Protein AF-A0A959FA00-F1 (afdb_monomer_lite)

Radius of gyration: 28.94 Å; chains: 1; bounding box: 94×50×60 Å

Structure (mmCIF, N/CA/C/O backbone):
data_AF-A0A959FA00-F1
#
_entry.id   AF-A0A959FA00-F1
#
loop_
_atom_site.group_PDB
_atom_site.id
_atom_site.type_symbol
_atom_site.label_atom_id
_atom_site.label_alt_id
_atom_site.label_comp_id
_atom_site.label_asym_id
_atom_site.label_entity_id
_atom_site.label_seq_id
_atom_site.pdbx_PDB_ins_code
_atom_site.Cartn_x
_atom_site.Cartn_y
_atom_site.Cartn_z
_atom_site.occupancy
_atom_site.B_iso_or_equiv
_atom_site.auth_seq_id
_atom_site.auth_comp_id
_atom_site.auth_asym_id
_atom_site.auth_atom_id
_atom_site.pdbx_PDB_model_num
ATOM 1 N N . MET A 1 1 ? -72.246 4.894 2.422 1.00 38.66 1 MET A N 1
ATOM 2 C CA . MET A 1 1 ? -72.379 5.600 1.123 1.00 38.66 1 MET A CA 1
ATOM 3 C C . MET A 1 1 ? -70.948 5.833 0.646 1.00 38.66 1 MET A C 1
ATOM 5 O O . MET A 1 1 ? -70.218 6.386 1.444 1.00 38.66 1 MET A O 1
ATOM 9 N N . SER A 1 2 ? -70.369 5.371 -0.464 1.00 42.50 2 SER A N 1
ATOM 10 C CA . SER A 1 2 ? -70.731 4.862 -1.804 1.00 42.50 2 SER A CA 1
ATOM 11 C C . SER A 1 2 ? -69.546 3.945 -2.227 1.00 42.50 2 SER A C 1
ATOM 13 O O . SER A 1 2 ? -68.423 4.285 -1.885 1.00 42.50 2 SER A O 1
ATOM 15 N N . LYS A 1 3 ? -69.634 2.688 -2.691 1.00 42.19 3 LYS A N 1
ATOM 16 C CA . LYS A 1 3 ? -70.116 2.075 -3.953 1.00 42.19 3 LYS A CA 1
ATOM 17 C C . LYS A 1 3 ? -69.422 2.533 -5.270 1.00 42.19 3 LYS A C 1
ATOM 19 O O . LYS A 1 3 ? -69.698 3.631 -5.734 1.00 42.19 3 LYS A O 1
ATOM 24 N N . TYR A 1 4 ? -68.654 1.578 -5.846 1.00 45.91 4 TYR A N 1
ATOM 25 C CA . TYR A 1 4 ? -68.129 1.356 -7.228 1.00 45.91 4 TYR A CA 1
ATOM 26 C C . TYR A 1 4 ? -67.008 2.290 -7.751 1.00 45.91 4 TYR A C 1
ATOM 28 O O . TYR A 1 4 ? -67.066 3.486 -7.522 1.00 45.91 4 TYR A O 1
ATOM 36 N N . ILE A 1 5 ? -65.918 1.816 -8.389 1.00 49.81 5 ILE A N 1
ATOM 37 C CA . ILE A 1 5 ? -65.773 1.259 -9.767 1.00 49.81 5 ILE A CA 1
ATOM 38 C C . ILE A 1 5 ? -64.352 0.625 -9.874 1.00 49.81 5 ILE A C 1
ATOM 40 O O . ILE A 1 5 ? -63.385 1.258 -9.471 1.00 49.81 5 ILE A O 1
ATOM 44 N N . PHE A 1 6 ? -64.195 -0.687 -10.106 1.00 42.56 6 PHE A N 1
ATOM 45 C CA . PHE A 1 6 ? -63.995 -1.413 -11.386 1.00 42.56 6 PHE A CA 1
ATOM 46 C C . PHE A 1 6 ? -62.623 -1.245 -12.094 1.00 42.56 6 PHE A C 1
ATOM 48 O O . PHE A 1 6 ? -62.333 -0.214 -12.683 1.00 42.56 6 PHE A O 1
ATOM 55 N N . LEU A 1 7 ? -61.849 -2.346 -12.065 1.00 46.75 7 LEU A N 1
ATOM 56 C CA . LEU A 1 7 ? -61.075 -2.967 -13.159 1.00 46.75 7 LEU A CA 1
ATOM 57 C C . LEU A 1 7 ? -60.287 -2.073 -14.136 1.00 46.75 7 LEU A C 1
ATOM 59 O O . LEU A 1 7 ? -60.845 -1.582 -15.110 1.00 46.75 7 LEU A O 1
ATOM 63 N N . ILE A 1 8 ? -58.953 -2.089 -14.005 1.00 48.41 8 ILE A N 1
ATOM 64 C CA . ILE A 1 8 ? -58.033 -2.142 -15.157 1.00 48.41 8 ILE A CA 1
ATOM 65 C C . ILE A 1 8 ? -56.935 -3.166 -14.829 1.00 48.41 8 ILE A C 1
ATOM 67 O O . ILE A 1 8 ? -55.834 -2.835 -14.400 1.00 48.41 8 ILE A O 1
ATOM 71 N N . LEU A 1 9 ? -57.284 -4.444 -14.980 1.00 44.00 9 LEU A N 1
ATOM 72 C CA . LEU A 1 9 ? -56.330 -5.536 -15.140 1.00 44.00 9 LEU A CA 1
ATOM 73 C C . LEU A 1 9 ? -56.357 -5.903 -16.626 1.00 44.00 9 LEU A C 1
ATOM 75 O O . LEU A 1 9 ? -57.420 -6.227 -17.150 1.00 44.00 9 LEU A O 1
ATOM 79 N N . GLY A 1 10 ? -55.201 -5.862 -17.284 1.00 46.34 10 GLY A N 1
ATOM 80 C CA . GLY A 1 10 ? -55.025 -6.388 -18.636 1.00 46.34 10 GLY A CA 1
ATOM 81 C C . GLY A 1 10 ? -54.740 -5.311 -19.672 1.00 46.34 10 GLY A C 1
ATOM 82 O O . GLY A 1 10 ? -55.675 -4.723 -20.199 1.00 46.34 10 GLY A O 1
ATOM 83 N N . SER A 1 11 ? -53.449 -5.078 -19.951 1.00 45.84 11 SER A N 1
ATOM 84 C CA . SER A 1 11 ? -52.884 -4.717 -21.275 1.00 45.84 11 SER A CA 1
ATOM 85 C C . SER A 1 11 ? -51.390 -4.330 -21.194 1.00 45.84 11 SER A C 1
ATOM 87 O O . SER A 1 11 ? -50.981 -3.334 -21.774 1.00 45.84 11 SER A O 1
ATOM 89 N N . VAL A 1 12 ? -50.540 -5.088 -20.483 1.00 44.75 12 VAL A N 1
ATOM 90 C CA . VAL A 1 12 ? -49.061 -4.955 -20.616 1.00 44.75 12 VAL A CA 1
ATOM 91 C C . VAL A 1 12 ? -48.380 -6.331 -20.627 1.00 44.75 12 VAL A C 1
ATOM 93 O O . VAL A 1 12 ? -47.329 -6.565 -20.046 1.00 44.75 12 VAL A O 1
ATOM 96 N N . LEU A 1 13 ? -49.019 -7.287 -21.289 1.00 46.72 13 LEU A N 1
ATOM 97 C CA . LEU A 1 13 ? -48.464 -8.598 -21.608 1.00 46.72 13 LEU A CA 1
ATOM 98 C C . LEU A 1 13 ? -48.985 -8.904 -23.005 1.00 46.72 13 LEU A C 1
ATOM 100 O O . LEU A 1 13 ? -50.103 -9.390 -23.085 1.00 46.72 13 LEU A O 1
ATOM 104 N N . LEU A 1 14 ? -48.263 -8.487 -24.061 1.00 47.53 14 LEU A N 1
ATOM 105 C CA . LEU A 1 14 ? -48.362 -8.995 -25.455 1.00 47.53 14 LEU A CA 1
ATOM 106 C C . LEU A 1 14 ? -47.563 -8.175 -26.508 1.00 47.53 14 LEU A C 1
ATOM 108 O O . LEU A 1 14 ? -47.960 -8.127 -27.665 1.00 47.53 14 LEU A O 1
ATOM 112 N N . LEU A 1 15 ? -46.421 -7.551 -26.177 1.00 47.31 15 LEU A N 1
ATOM 113 C CA . LEU A 1 15 ? -45.619 -6.818 -27.186 1.00 47.31 15 LEU A CA 1
ATOM 114 C C . LEU A 1 15 ? -44.132 -7.202 -27.290 1.00 47.31 15 LEU A C 1
ATOM 116 O O . LEU A 1 15 ? -43.356 -6.445 -27.852 1.00 47.31 15 LEU A O 1
ATOM 120 N N . ASN A 1 16 ? -43.725 -8.393 -26.835 1.00 44.81 16 ASN A N 1
ATOM 121 C CA . ASN A 1 16 ? -42.336 -8.863 -27.016 1.00 44.81 16 ASN A CA 1
ATOM 122 C C . ASN A 1 16 ? -42.182 -10.216 -27.732 1.00 44.81 16 ASN A C 1
ATOM 124 O O . ASN A 1 16 ? -41.099 -10.790 -27.721 1.00 44.81 16 ASN A O 1
ATOM 128 N N . PHE A 1 17 ? -43.216 -10.710 -28.416 1.00 49.44 17 PHE A N 1
ATOM 129 C CA . PHE A 1 17 ? -43.086 -11.883 -29.288 1.00 49.44 17 PHE A CA 1
ATOM 130 C C . PHE A 1 17 ? -43.122 -11.473 -30.760 1.00 49.44 17 PHE A C 1
ATOM 132 O O . PHE A 1 17 ? -44.063 -11.782 -31.484 1.00 49.44 17 PHE A O 1
ATOM 139 N N . MET A 1 18 ? -42.077 -10.774 -31.209 1.00 49.00 18 MET A N 1
ATOM 140 C CA . MET A 1 18 ? -41.710 -10.828 -32.622 1.00 49.00 18 MET A CA 1
ATOM 141 C C . MET A 1 18 ? -40.772 -12.022 -32.839 1.00 49.00 18 MET A C 1
ATOM 143 O O . MET A 1 18 ? -39.772 -12.139 -32.125 1.00 49.00 18 MET A O 1
ATOM 147 N N . PRO A 1 19 ? -41.052 -12.910 -33.808 1.00 48.69 19 PRO A N 1
ATOM 148 C CA . PRO A 1 19 ? -40.094 -13.923 -34.216 1.00 48.69 19 PRO A CA 1
ATOM 149 C C . PRO A 1 19 ? -38.896 -13.222 -34.867 1.00 48.69 19 PRO A C 1
ATOM 151 O O . PRO A 1 19 ? -39.035 -12.518 -35.868 1.00 48.69 19 PRO A O 1
ATOM 154 N N . ARG A 1 20 ? -37.709 -13.393 -34.274 1.00 47.06 20 ARG A N 1
ATOM 155 C CA . ARG A 1 20 ? -36.444 -13.000 -34.903 1.00 47.06 20 ARG A CA 1
ATOM 156 C C . ARG A 1 20 ? -36.311 -13.731 -36.247 1.00 47.06 20 ARG A C 1
ATOM 158 O O . ARG A 1 20 ? -36.562 -14.936 -36.287 1.00 47.06 20 ARG A O 1
ATOM 165 N N . PRO A 1 21 ? -35.884 -13.057 -37.327 1.00 47.22 21 PRO A N 1
ATOM 166 C CA . PRO A 1 21 ? -35.477 -13.751 -38.538 1.00 47.22 21 PRO A CA 1
ATOM 167 C C . PRO A 1 21 ? -34.291 -14.664 -38.211 1.00 47.22 21 PRO A C 1
ATOM 169 O O . PRO A 1 21 ? -33.315 -14.229 -37.599 1.00 47.22 21 PRO A O 1
ATOM 172 N N . ASN A 1 22 ? -34.414 -15.935 -38.596 1.00 49.38 22 ASN A N 1
ATOM 173 C CA . ASN A 1 22 ? -33.369 -16.944 -38.486 1.00 49.38 22 ASN A CA 1
ATOM 174 C C . ASN A 1 22 ? -32.140 -16.479 -39.274 1.00 49.38 22 ASN A C 1
ATOM 176 O O . ASN A 1 22 ? -32.098 -16.590 -40.500 1.00 49.38 22 ASN A O 1
ATOM 180 N N . THR A 1 23 ? -31.140 -15.951 -38.574 1.00 49.69 23 THR A N 1
ATOM 181 C CA . THR A 1 23 ? -29.785 -15.859 -39.103 1.00 49.69 23 THR A CA 1
ATOM 182 C C . THR A 1 23 ? -29.305 -17.272 -39.399 1.00 49.69 23 THR A C 1
ATOM 184 O O . THR A 1 23 ? -29.475 -18.184 -38.589 1.00 49.69 23 THR A O 1
ATOM 187 N N . ALA A 1 24 ? -28.775 -17.437 -40.607 1.00 46.06 24 ALA A N 1
ATOM 188 C CA . ALA A 1 24 ? -28.315 -18.693 -41.161 1.00 46.06 24 ALA A CA 1
ATOM 189 C C . ALA A 1 24 ? -27.448 -19.481 -40.171 1.00 46.06 24 ALA A C 1
ATOM 191 O O . ALA A 1 24 ? -26.584 -18.928 -39.490 1.00 46.06 24 ALA A O 1
ATOM 192 N N . VAL A 1 25 ? -27.702 -20.787 -40.136 1.00 50.75 25 VAL A N 1
ATOM 193 C CA . VAL A 1 25 ? -26.857 -21.800 -39.511 1.00 50.75 25 VAL A CA 1
ATOM 194 C C . VAL A 1 25 ? -25.440 -21.612 -40.050 1.00 50.75 25 VAL A C 1
ATOM 196 O O . VAL A 1 25 ? -25.181 -21.905 -41.215 1.00 50.75 25 VAL A O 1
ATOM 199 N N . SER A 1 26 ? -24.531 -21.088 -39.227 1.00 52.38 26 SER A N 1
ATOM 200 C CA . SER A 1 26 ? -23.105 -21.197 -39.508 1.00 52.38 26 SER A CA 1
ATOM 201 C C . SER A 1 26 ? -22.752 -22.674 -39.408 1.00 52.38 26 SER A C 1
ATOM 203 O O . SER A 1 26 ? -22.981 -23.292 -38.364 1.00 52.38 26 SER A O 1
ATOM 205 N N . GLU A 1 27 ? -22.241 -23.233 -40.499 1.00 54.75 27 GLU A N 1
ATOM 206 C CA . GLU A 1 27 ? -21.670 -24.574 -40.541 1.00 54.75 27 GLU A CA 1
ATOM 207 C C . GLU A 1 27 ? -20.755 -24.792 -39.323 1.00 54.75 27 GLU A C 1
ATOM 209 O O . GLU A 1 27 ? -20.018 -23.873 -38.942 1.00 54.75 27 GLU A O 1
ATOM 214 N N . PRO A 1 28 ? -20.782 -25.970 -38.673 1.00 46.84 28 PRO A N 1
ATOM 215 C CA . PRO A 1 28 ? -19.774 -26.279 -37.677 1.00 46.84 28 PRO A CA 1
ATOM 216 C C . PRO A 1 28 ? -18.425 -26.231 -38.391 1.00 46.84 28 PRO A C 1
ATOM 218 O O . PRO A 1 28 ? -18.175 -27.037 -39.287 1.00 46.84 28 PRO A O 1
ATOM 221 N N . MET A 1 29 ? -17.571 -25.271 -38.018 1.00 43.00 29 MET A N 1
ATOM 222 C CA . MET A 1 29 ? -16.171 -25.290 -38.425 1.00 43.00 29 MET A CA 1
ATOM 223 C C . MET A 1 29 ? -15.641 -26.681 -38.101 1.00 43.00 29 MET A C 1
ATOM 225 O O . MET A 1 29 ? -15.567 -27.071 -36.933 1.00 43.00 29 MET A O 1
ATOM 229 N N . ALA A 1 30 ? -15.333 -27.446 -39.145 1.00 43.34 30 ALA A N 1
ATOM 230 C CA . ALA A 1 30 ? -14.633 -28.698 -38.996 1.00 43.34 30 ALA A CA 1
ATOM 231 C C . ALA A 1 30 ? -13.344 -28.379 -38.236 1.00 43.34 30 ALA A C 1
ATOM 233 O O . ALA A 1 30 ? -12.509 -27.610 -38.712 1.00 43.34 30 ALA A O 1
ATOM 234 N N . LEU A 1 31 ? -13.213 -28.927 -37.029 1.00 38.41 31 LEU A N 1
ATOM 235 C CA . LEU A 1 31 ? -11.947 -28.981 -36.316 1.00 38.41 31 LEU A CA 1
ATOM 236 C C . LEU A 1 31 ? -10.996 -29.797 -37.188 1.00 38.41 31 LEU A C 1
ATOM 238 O O . LEU A 1 31 ? -10.961 -31.025 -37.111 1.00 38.41 31 LEU A O 1
ATOM 242 N N . THR A 1 32 ? -10.257 -29.112 -38.059 1.00 37.66 32 THR A N 1
ATOM 243 C CA . THR A 1 32 ? -9.096 -29.677 -38.732 1.00 37.66 32 THR A CA 1
ATOM 244 C C . THR A 1 32 ? -8.157 -30.133 -37.634 1.00 37.66 32 THR A C 1
ATOM 246 O O . THR A 1 32 ? -7.541 -29.328 -36.938 1.00 37.66 32 THR A O 1
ATOM 249 N N . THR A 1 33 ? -8.110 -31.442 -37.429 1.00 42.44 33 THR A N 1
ATOM 250 C CA . THR A 1 33 ? -7.137 -32.086 -36.563 1.00 42.44 33 THR A CA 1
ATOM 251 C C . THR A 1 33 ? -5.796 -31.875 -37.251 1.00 42.44 33 THR A C 1
ATOM 253 O O . THR A 1 33 ? -5.477 -32.560 -38.221 1.00 42.44 33 THR A O 1
ATOM 256 N N . ILE A 1 34 ? -5.049 -30.851 -36.829 1.00 43.19 34 ILE A N 1
ATOM 257 C CA . ILE A 1 34 ? -3.664 -30.677 -37.260 1.00 43.19 34 ILE A CA 1
ATOM 258 C C . ILE A 1 34 ? -2.915 -31.842 -36.630 1.00 43.19 34 ILE A C 1
ATOM 260 O O . ILE A 1 34 ? -2.645 -31.868 -35.432 1.00 43.19 34 ILE A O 1
ATOM 264 N N . GLN A 1 35 ? -2.701 -32.868 -37.439 1.00 37.94 35 GLN A N 1
ATOM 265 C CA . GLN A 1 35 ? -1.910 -34.022 -37.083 1.00 37.94 35 GLN A CA 1
ATOM 266 C C . GLN A 1 35 ? -0.480 -33.521 -36.879 1.00 37.94 35 GLN A C 1
ATOM 268 O O . GLN A 1 35 ? 0.142 -33.024 -37.815 1.00 37.94 35 GLN A O 1
ATOM 273 N N . ASP A 1 36 ? -0.012 -33.582 -35.634 1.00 41.28 36 ASP A N 1
ATOM 274 C CA . ASP A 1 36 ? 1.311 -33.130 -35.217 1.00 41.28 36 ASP A CA 1
ATOM 275 C C . ASP A 1 36 ? 2.378 -34.042 -35.837 1.00 41.28 36 ASP A C 1
ATOM 277 O O . ASP A 1 36 ? 2.799 -35.056 -35.278 1.00 41.28 36 ASP A O 1
ATOM 281 N N . THR A 1 37 ? 2.740 -33.751 -37.084 1.00 43.62 37 THR A N 1
ATOM 282 C CA . THR A 1 37 ? 3.839 -34.411 -37.777 1.00 43.62 37 THR A CA 1
ATOM 283 C C . THR A 1 37 ? 5.099 -33.590 -37.566 1.00 43.62 37 THR A C 1
ATOM 285 O O . THR A 1 37 ? 5.444 -32.735 -38.382 1.00 43.62 37 THR A O 1
ATOM 288 N N . VAL A 1 38 ? 5.829 -33.882 -36.494 1.00 44.97 38 VAL A N 1
ATOM 289 C CA . VAL A 1 38 ? 7.260 -33.566 -36.442 1.00 44.97 38 VAL A CA 1
ATOM 290 C C . VAL A 1 38 ? 7.960 -34.621 -37.305 1.00 44.97 38 VAL A C 1
ATOM 292 O O . VAL A 1 38 ? 7.884 -35.814 -37.008 1.00 44.97 38 VAL A O 1
ATOM 295 N N . PRO A 1 39 ? 8.594 -34.214 -38.420 1.00 48.72 39 PRO A N 1
ATOM 296 C CA . PRO A 1 39 ? 9.993 -33.838 -38.290 1.00 48.72 39 PRO A CA 1
ATOM 297 C C . PRO A 1 39 ? 10.383 -32.712 -39.248 1.00 48.72 39 PRO A C 1
ATOM 299 O O . PRO A 1 39 ? 10.721 -32.939 -40.412 1.00 48.72 39 PRO A O 1
ATOM 302 N N . VAL A 1 40 ? 10.459 -31.486 -38.735 1.00 55.28 40 VAL A N 1
ATOM 303 C CA . VAL A 1 40 ? 11.327 -30.498 -39.374 1.00 55.28 40 VAL A CA 1
ATOM 304 C C . VAL A 1 40 ? 12.747 -30.944 -39.050 1.00 55.28 40 VAL A C 1
ATOM 306 O O . VAL A 1 40 ? 13.138 -30.959 -37.884 1.00 55.28 40 VAL A O 1
ATOM 309 N N . LYS A 1 41 ? 13.514 -31.376 -40.061 1.00 57.84 41 LYS A N 1
ATOM 310 C CA . LYS A 1 41 ? 14.963 -31.562 -39.912 1.00 57.84 41 LYS A CA 1
ATOM 311 C C . LYS A 1 41 ? 15.498 -30.300 -39.248 1.00 57.84 41 LYS A C 1
ATOM 313 O O . LYS A 1 41 ? 15.427 -29.226 -39.843 1.00 57.84 41 LYS A O 1
ATOM 318 N N . VAL A 1 42 ? 15.986 -30.441 -38.020 1.00 58.34 42 VAL A N 1
ATOM 319 C CA . VAL A 1 42 ? 16.592 -29.351 -37.268 1.00 58.34 42 VAL A CA 1
ATOM 320 C C . VAL A 1 42 ? 17.824 -28.917 -38.058 1.00 58.34 42 VAL A C 1
ATOM 322 O O . VAL A 1 42 ? 18.857 -29.579 -38.049 1.00 58.34 42 VAL A O 1
ATOM 325 N N . THR A 1 43 ? 17.669 -27.870 -38.862 1.00 72.50 43 THR A N 1
ATOM 326 C CA . THR A 1 43 ? 18.761 -27.289 -39.644 1.00 72.50 43 THR A CA 1
ATOM 327 C C . THR A 1 43 ? 19.512 -26.307 -38.757 1.00 72.50 43 THR A C 1
ATOM 329 O O . THR A 1 43 ? 18.900 -25.662 -37.912 1.00 72.50 43 THR A O 1
ATOM 332 N N . GLU A 1 44 ? 20.817 -26.122 -38.965 1.00 63.22 44 GLU A N 1
ATOM 333 C CA . GLU A 1 44 ? 21.580 -25.071 -38.264 1.00 63.22 44 GLU A CA 1
ATOM 334 C C . GLU A 1 44 ? 20.959 -23.683 -38.443 1.00 63.22 44 GLU A C 1
ATOM 336 O O . GLU A 1 44 ? 21.079 -22.843 -37.562 1.00 63.22 44 GLU A O 1
ATOM 341 N N . LYS A 1 45 ? 20.249 -23.451 -39.554 1.00 61.34 45 LYS A N 1
ATOM 342 C CA . LYS A 1 45 ? 19.485 -22.224 -39.787 1.00 61.34 45 LYS A CA 1
ATOM 343 C C . LYS A 1 45 ? 18.271 -22.105 -38.861 1.00 61.34 45 LYS A C 1
ATOM 345 O O . LYS A 1 45 ? 18.001 -21.008 -38.397 1.00 61.34 45 LYS A O 1
ATOM 350 N N . LEU A 1 46 ? 17.572 -23.206 -38.575 1.00 61.22 46 LEU A N 1
ATOM 351 C CA . LEU A 1 46 ? 16.472 -23.241 -37.607 1.00 61.22 46 LEU A CA 1
ATOM 352 C C . LEU A 1 46 ? 16.995 -23.136 -36.172 1.00 61.22 46 LEU A C 1
ATOM 354 O O . LEU A 1 46 ? 16.412 -22.410 -35.382 1.00 61.22 46 LEU A O 1
ATOM 358 N N . ILE A 1 47 ? 18.114 -23.799 -35.852 1.00 63.88 47 ILE A N 1
ATOM 359 C CA . ILE A 1 47 ? 18.797 -23.615 -34.565 1.00 63.88 47 ILE A CA 1
ATOM 360 C C . ILE A 1 47 ? 19.184 -22.147 -34.429 1.00 63.88 47 ILE A C 1
ATOM 362 O O . ILE A 1 47 ? 18.774 -21.528 -33.464 1.00 63.88 47 ILE A O 1
ATOM 366 N N . ARG A 1 48 ? 19.861 -21.546 -35.415 1.00 55.91 48 ARG A N 1
ATOM 367 C CA . ARG A 1 48 ? 20.169 -20.111 -35.400 1.00 55.91 48 ARG A CA 1
ATOM 368 C C . ARG A 1 48 ? 18.927 -19.239 -35.327 1.00 55.91 48 ARG A C 1
ATOM 370 O O . ARG A 1 48 ? 18.931 -18.348 -34.519 1.00 55.91 48 ARG A O 1
ATOM 377 N N . GLN A 1 49 ? 17.834 -19.499 -36.038 1.00 56.56 49 GLN A N 1
ATOM 378 C CA . GLN A 1 49 ? 16.608 -18.705 -35.856 1.00 56.56 49 GLN A CA 1
ATOM 379 C C . GLN A 1 49 ? 16.016 -18.836 -34.444 1.00 56.56 49 GLN A C 1
ATOM 381 O O . GLN A 1 49 ? 15.497 -17.862 -33.924 1.00 56.56 49 GLN A O 1
ATOM 386 N N . LEU A 1 50 ? 16.134 -20.005 -33.809 1.00 56.91 50 LEU A N 1
ATOM 387 C CA . LEU A 1 50 ? 15.695 -20.238 -32.428 1.00 56.91 50 LEU A CA 1
ATOM 388 C C . LEU A 1 50 ? 16.715 -19.773 -31.368 1.00 56.91 50 LEU A C 1
ATOM 390 O O . LEU A 1 50 ? 16.370 -19.721 -30.193 1.00 56.91 50 LEU A O 1
ATOM 394 N N . THR A 1 51 ? 17.964 -19.493 -31.761 1.00 58.72 51 THR A N 1
ATOM 395 C CA . THR A 1 51 ? 19.068 -19.104 -30.858 1.00 58.72 51 THR A CA 1
ATOM 396 C C . THR A 1 51 ? 19.531 -17.655 -31.075 1.00 58.72 51 THR A C 1
ATOM 398 O O . THR A 1 51 ? 20.114 -17.085 -30.167 1.00 58.72 51 THR A O 1
ATOM 401 N N . ASP A 1 52 ? 19.287 -17.063 -32.249 1.00 49.91 52 ASP A N 1
ATOM 402 C CA . ASP A 1 52 ? 19.557 -15.662 -32.619 1.00 49.91 52 ASP A CA 1
ATOM 403 C C . ASP A 1 52 ? 18.372 -14.760 -32.238 1.00 49.91 52 ASP A C 1
ATOM 405 O O . ASP A 1 52 ? 18.598 -13.586 -31.962 1.00 49.91 52 ASP A O 1
ATOM 409 N N . ASP A 1 53 ? 17.159 -15.312 -32.071 1.00 47.97 53 ASP A N 1
ATOM 410 C CA . ASP A 1 53 ? 16.201 -14.803 -31.077 1.00 47.97 53 ASP A CA 1
ATOM 411 C C . ASP A 1 53 ? 16.716 -15.216 -29.687 1.00 47.97 53 ASP A C 1
ATOM 413 O O . ASP A 1 53 ? 16.081 -15.941 -28.916 1.00 47.97 53 ASP A O 1
ATOM 417 N N . LEU A 1 54 ? 17.923 -14.758 -29.349 1.00 52.22 54 LEU A N 1
ATOM 418 C CA . LEU A 1 54 ? 18.221 -14.432 -27.970 1.00 52.22 54 LEU A CA 1
ATOM 419 C C . LEU A 1 54 ? 17.126 -13.441 -27.604 1.00 52.22 54 LEU A C 1
ATOM 421 O O . LEU A 1 54 ? 17.250 -12.262 -27.920 1.00 52.22 54 LEU A O 1
ATOM 425 N N . ASN A 1 55 ? 16.040 -13.944 -27.004 1.00 52.94 55 ASN A N 1
ATOM 426 C CA . ASN A 1 55 ? 15.188 -13.171 -26.120 1.00 52.94 55 ASN A CA 1
ATOM 427 C C . ASN A 1 55 ? 16.169 -12.335 -25.316 1.00 52.94 55 ASN A C 1
ATOM 429 O O . ASN A 1 55 ? 16.875 -12.889 -24.462 1.00 52.94 55 ASN A O 1
ATOM 433 N N . GLU A 1 56 ? 16.323 -11.063 -25.692 1.00 50.44 56 GLU A N 1
ATOM 434 C CA . GLU A 1 56 ? 17.096 -10.122 -24.913 1.00 50.44 56 GLU A CA 1
ATOM 435 C C . GLU A 1 56 ? 16.490 -10.275 -23.542 1.00 50.44 56 GLU A C 1
ATOM 437 O O . GLU A 1 56 ? 15.296 -10.024 -23.378 1.00 50.44 56 GLU A O 1
ATOM 442 N N . LYS A 1 57 ? 17.259 -10.875 -22.622 1.00 41.00 57 LYS A N 1
ATOM 443 C CA . LYS A 1 57 ? 16.765 -11.151 -21.286 1.00 41.00 57 LYS A CA 1
ATOM 444 C C . LYS A 1 57 ? 16.262 -9.816 -20.806 1.00 41.00 57 LYS A C 1
ATOM 446 O O . LYS A 1 57 ? 17.053 -8.888 -20.615 1.00 41.00 57 LYS A O 1
ATOM 451 N N . THR A 1 58 ? 14.950 -9.707 -20.694 1.00 49.25 58 THR A N 1
ATOM 452 C CA . THR A 1 58 ? 14.372 -8.500 -20.164 1.00 49.25 58 THR A CA 1
ATOM 453 C C . THR A 1 58 ? 14.870 -8.447 -18.733 1.00 49.25 58 THR A C 1
ATOM 455 O O . THR A 1 58 ? 15.179 -9.470 -18.110 1.00 49.25 58 THR A O 1
ATOM 458 N N . TRP A 1 59 ? 14.990 -7.261 -18.166 1.00 47.22 59 TRP A N 1
ATOM 459 C CA . TRP A 1 59 ? 15.341 -7.156 -16.756 1.00 47.22 59 TRP A CA 1
ATOM 460 C C . TRP A 1 59 ? 14.362 -7.983 -15.880 1.00 47.22 59 TRP A C 1
ATOM 462 O O . TRP A 1 59 ? 14.760 -8.423 -14.801 1.00 47.22 59 TRP A O 1
ATOM 472 N N . ARG A 1 60 ? 13.134 -8.292 -16.363 1.00 48.84 60 ARG A N 1
ATOM 473 C CA . ARG A 1 60 ? 12.150 -9.185 -15.707 1.00 48.84 60 ARG A CA 1
ATOM 474 C C . ARG A 1 60 ? 12.703 -10.600 -15.513 1.00 48.84 60 ARG A C 1
ATOM 476 O O . ARG A 1 60 ? 12.384 -11.247 -14.520 1.00 48.84 60 ARG A O 1
ATOM 483 N N . ASP A 1 61 ? 13.595 -11.040 -16.397 1.00 46.22 61 ASP A N 1
ATOM 484 C CA . ASP A 1 61 ? 14.235 -12.360 -16.393 1.00 46.22 61 ASP A CA 1
ATOM 485 C C . ASP A 1 61 ? 15.473 -12.435 -15.472 1.00 46.22 61 ASP A C 1
ATOM 487 O O . ASP A 1 61 ? 16.069 -13.503 -15.313 1.00 46.22 61 ASP A O 1
ATOM 491 N N . SER A 1 62 ? 15.888 -11.314 -14.861 1.00 50.06 62 SER A N 1
ATOM 492 C CA . SER A 1 62 ? 17.092 -11.226 -14.013 1.00 50.06 62 SER A CA 1
ATOM 493 C C . SER A 1 62 ? 16.876 -11.623 -12.544 1.00 50.06 62 SER A C 1
ATOM 495 O O . SER A 1 62 ? 17.845 -11.781 -11.801 1.00 50.06 62 SER A O 1
ATOM 497 N N . GLY A 1 63 ? 15.625 -11.819 -12.114 1.00 46.31 63 GLY A N 1
ATOM 498 C CA . GLY A 1 63 ? 15.286 -12.337 -10.781 1.00 46.31 63 GLY A CA 1
ATOM 499 C C . GLY A 1 63 ? 15.459 -11.357 -9.609 1.00 46.31 63 GLY A C 1
ATOM 500 O O . GLY A 1 63 ? 15.110 -11.708 -8.485 1.00 46.31 63 GLY A O 1
ATOM 501 N N . TYR A 1 64 ? 15.931 -10.131 -9.848 1.00 49.81 64 TYR A N 1
ATOM 502 C CA . TYR A 1 64 ? 16.032 -9.061 -8.848 1.00 49.81 64 TYR A CA 1
ATOM 503 C C . TYR A 1 64 ? 15.177 -7.883 -9.291 1.00 49.81 64 TYR A C 1
ATOM 505 O O . TYR A 1 64 ? 15.634 -7.079 -10.099 1.00 49.81 64 TYR A O 1
ATOM 513 N N . TYR A 1 65 ? 13.929 -7.804 -8.814 1.00 68.06 65 TYR A N 1
ATOM 514 C CA . TYR A 1 65 ? 13.014 -6.807 -9.371 1.00 68.06 65 TYR A CA 1
ATOM 515 C C . TYR A 1 65 ? 12.154 -5.989 -8.422 1.00 68.06 65 TYR A C 1
ATOM 517 O O . TYR A 1 65 ? 11.624 -4.951 -8.815 1.00 68.06 65 TYR A O 1
ATOM 525 N N . PHE A 1 66 ? 12.031 -6.417 -7.174 1.00 73.12 66 PHE A N 1
ATOM 526 C CA . PHE A 1 66 ? 11.160 -5.736 -6.234 1.00 73.12 66 PHE A CA 1
ATOM 527 C C . PHE A 1 66 ? 11.978 -4.972 -5.209 1.00 73.12 66 PHE A C 1
ATOM 529 O O . PHE A 1 66 ? 12.871 -5.526 -4.567 1.00 73.12 66 PHE A O 1
ATOM 536 N N . GLN A 1 67 ? 11.645 -3.699 -5.059 1.00 81.62 67 GLN A N 1
ATOM 537 C CA . GLN A 1 67 ? 12.098 -2.856 -3.974 1.00 81.62 67 GLN A CA 1
ATOM 538 C C . GLN A 1 67 ? 10.982 -2.780 -2.938 1.00 81.62 67 GLN A C 1
ATOM 540 O O . GLN A 1 67 ? 9.827 -2.509 -3.266 1.00 81.62 67 GLN A O 1
ATOM 545 N N . LEU A 1 68 ? 11.322 -3.089 -1.690 1.00 87.94 68 LEU A N 1
ATOM 546 C CA . LEU A 1 68 ? 10.401 -2.917 -0.578 1.00 87.94 68 LEU A CA 1
ATOM 547 C C . LEU A 1 68 ? 10.424 -1.453 -0.174 1.00 87.94 68 LEU A C 1
ATOM 549 O O . LEU A 1 68 ? 11.459 -0.949 0.254 1.00 87.94 68 LEU A O 1
ATOM 553 N N . GLU A 1 69 ? 9.281 -0.801 -0.294 1.00 90.06 69 GLU A N 1
ATOM 554 C CA . GLU A 1 69 ? 9.131 0.593 0.073 1.00 90.06 69 GLU A CA 1
ATOM 555 C C . GLU A 1 69 ? 8.135 0.745 1.205 1.00 90.06 69 GLU A C 1
ATOM 557 O O . GLU A 1 69 ? 7.019 0.219 1.146 1.00 90.06 69 GLU A O 1
ATOM 562 N N . THR A 1 70 ? 8.519 1.528 2.204 1.00 94.12 70 THR A N 1
ATOM 563 C CA . THR A 1 70 ? 7.576 2.021 3.200 1.00 94.12 70 THR A CA 1
ATOM 564 C C . THR A 1 70 ? 6.720 3.107 2.568 1.00 94.12 70 THR A C 1
ATOM 566 O O . THR A 1 70 ? 7.239 4.033 1.946 1.00 94.12 70 THR A O 1
ATOM 569 N N . VAL A 1 71 ? 5.410 3.029 2.767 1.00 95.19 71 VAL A N 1
ATOM 570 C CA . VAL A 1 71 ? 4.449 4.047 2.353 1.00 95.19 71 VAL A CA 1
ATOM 571 C C . VAL A 1 71 ? 3.581 4.469 3.529 1.00 95.19 71 VAL A C 1
ATOM 573 O O . VAL A 1 71 ? 3.154 3.645 4.340 1.00 95.19 71 VAL A O 1
ATOM 576 N N . PHE A 1 72 ? 3.258 5.756 3.579 1.00 95.94 72 PHE A N 1
ATOM 577 C CA . PHE A 1 72 ? 2.167 6.259 4.404 1.00 95.94 72 PHE A CA 1
ATOM 578 C C . PHE A 1 72 ? 0.887 6.218 3.590 1.00 95.94 72 PHE A C 1
ATOM 580 O O . PHE A 1 72 ? 0.863 6.675 2.449 1.00 95.94 72 PHE A O 1
ATOM 587 N N . TRP A 1 73 ? -0.189 5.695 4.163 1.00 96.75 73 TRP A N 1
ATOM 588 C CA . TRP A 1 73 ? -1.467 5.578 3.469 1.00 96.75 73 TRP A CA 1
ATOM 589 C C . TRP A 1 73 ? -2.598 6.231 4.254 1.00 96.75 73 TRP A C 1
ATOM 591 O O . TRP A 1 73 ? -2.523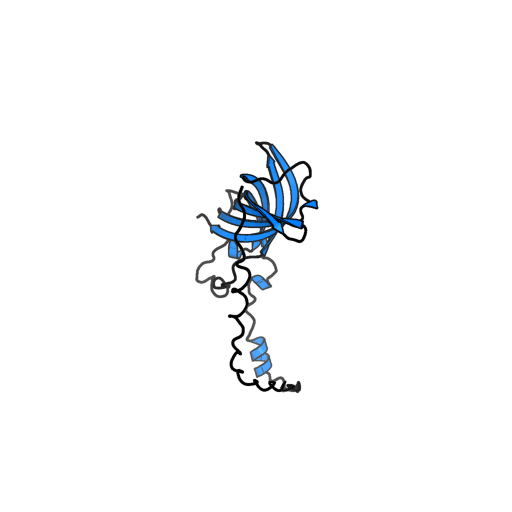 6.436 5.463 1.00 96.75 73 TRP A O 1
ATOM 601 N N . THR A 1 74 ? -3.667 6.596 3.551 1.00 97.06 74 THR A N 1
ATOM 602 C CA . THR A 1 74 ? -4.914 7.105 4.128 1.00 97.06 74 THR A CA 1
ATOM 603 C C . THR A 1 74 ? -6.105 6.499 3.399 1.00 97.06 74 THR A C 1
ATOM 605 O O . THR A 1 74 ? -6.252 6.645 2.184 1.00 97.06 74 THR A O 1
ATOM 608 N N . ALA A 1 75 ? -6.991 5.852 4.150 1.00 95.69 75 ALA A N 1
ATOM 609 C CA . ALA A 1 75 ? -8.207 5.238 3.648 1.00 95.69 75 ALA A CA 1
ATOM 610 C C . ALA A 1 75 ? -9.177 6.293 3.098 1.00 95.69 75 ALA A C 1
ATOM 612 O O . ALA A 1 75 ? -9.648 7.185 3.805 1.00 95.69 75 ALA A O 1
ATOM 613 N N . ARG A 1 76 ? -9.540 6.160 1.825 1.00 95.19 76 ARG A N 1
ATOM 614 C CA . ARG A 1 76 ? -10.544 6.990 1.146 1.00 95.19 76 ARG A CA 1
ATOM 615 C C . ARG A 1 76 ? -11.913 6.335 1.136 1.00 95.19 76 ARG A C 1
ATOM 617 O O . ARG A 1 76 ? -12.926 7.018 1.314 1.00 95.19 76 ARG A O 1
ATOM 624 N N . ARG A 1 77 ? -11.945 5.018 0.929 1.00 93.12 77 ARG A N 1
ATOM 625 C CA . ARG A 1 77 ? -13.174 4.227 0.847 1.00 93.12 77 ARG A CA 1
ATOM 626 C C . ARG A 1 77 ? -12.930 2.803 1.323 1.00 93.12 77 ARG A C 1
ATOM 628 O O . ARG A 1 77 ? -11.868 2.247 1.083 1.00 93.12 77 ARG A O 1
ATOM 635 N N . LEU A 1 78 ? -13.954 2.229 1.941 1.00 92.06 78 LEU A N 1
ATOM 636 C CA . LEU A 1 78 ? -13.988 0.841 2.384 1.00 92.06 78 LEU A CA 1
ATOM 637 C C . LEU A 1 78 ? -14.962 0.042 1.513 1.00 92.06 78 LEU A C 1
ATOM 639 O O . LEU A 1 78 ? -15.964 0.577 1.024 1.00 92.06 78 LEU A O 1
ATOM 643 N N . GLY A 1 79 ? -14.672 -1.236 1.340 1.00 91.38 79 GLY A N 1
ATOM 644 C CA . GLY A 1 79 ? -15.512 -2.211 0.664 1.00 91.38 79 GLY A CA 1
ATOM 645 C C . GLY A 1 79 ? -15.227 -3.615 1.180 1.00 91.38 79 GLY A C 1
ATOM 646 O O . GLY A 1 79 ? -14.285 -3.832 1.936 1.00 91.38 79 GLY A O 1
ATOM 647 N N . VAL A 1 80 ? -16.055 -4.568 0.772 1.00 89.19 80 VAL A N 1
ATOM 648 C CA . VAL A 1 80 ? -15.902 -5.988 1.103 1.00 89.19 80 VAL A CA 1
ATOM 649 C C . VAL A 1 80 ? -16.236 -6.785 -0.152 1.00 89.19 80 VAL A C 1
ATOM 651 O O . VAL A 1 80 ? -17.192 -6.447 -0.858 1.00 89.19 80 VAL A O 1
ATOM 654 N N . VAL A 1 81 ? -15.449 -7.813 -0.462 1.00 88.50 81 VAL A N 1
ATOM 655 C CA . VAL A 1 81 ? -15.764 -8.737 -1.564 1.00 88.50 81 VAL A CA 1
ATOM 656 C C . VAL A 1 81 ? -16.687 -9.862 -1.083 1.00 88.50 81 VAL A C 1
ATOM 658 O O . VAL A 1 81 ? -16.649 -10.214 0.094 1.00 88.50 81 VAL A O 1
ATOM 661 N N . PRO A 1 82 ? -17.459 -10.515 -1.974 1.00 76.19 82 PRO A N 1
ATOM 662 C CA . PRO A 1 82 ? -18.332 -11.643 -1.613 1.00 76.19 82 PRO A CA 1
ATOM 663 C C . PRO A 1 82 ? -17.651 -12.865 -0.954 1.00 76.19 82 PRO A C 1
ATOM 665 O O . PRO A 1 82 ? -18.346 -13.792 -0.559 1.00 76.19 82 PRO A O 1
ATOM 668 N N . GLY A 1 83 ? -16.319 -12.879 -0.823 1.00 76.88 83 GLY A N 1
ATOM 669 C CA . GLY A 1 83 ? -15.541 -13.891 -0.093 1.00 76.88 83 GLY A CA 1
ATOM 670 C C . GLY A 1 83 ? -15.103 -13.487 1.322 1.00 76.88 83 GLY A C 1
ATOM 671 O O . GLY A 1 83 ? -14.469 -14.290 1.994 1.00 76.88 83 GLY A O 1
ATOM 672 N N . GLY A 1 84 ? -15.427 -12.272 1.777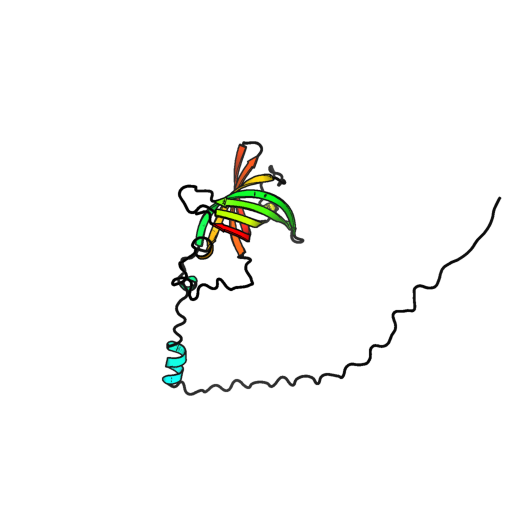 1.00 84.06 84 GLY A N 1
ATOM 673 C CA . GLY A 1 84 ? -15.104 -11.791 3.126 1.00 84.06 84 GLY A CA 1
ATOM 674 C C . GLY A 1 84 ? -13.827 -10.953 3.240 1.00 84.06 84 GLY A C 1
ATOM 675 O O . GLY A 1 84 ? -13.612 -10.354 4.291 1.00 84.06 84 GLY A O 1
ATOM 676 N N . ASP A 1 85 ? -13.016 -10.842 2.182 1.00 89.50 85 ASP A N 1
ATOM 677 C CA . ASP A 1 85 ? -11.860 -9.936 2.209 1.00 89.50 85 ASP A CA 1
ATOM 678 C C . ASP A 1 85 ? -12.319 -8.478 2.259 1.00 89.50 85 ASP A C 1
ATOM 680 O O . ASP A 1 85 ? -13.266 -8.065 1.573 1.00 89.50 85 ASP A O 1
ATOM 684 N N . ALA A 1 86 ? -11.599 -7.682 3.036 1.00 91.19 86 ALA A N 1
ATOM 685 C CA . ALA A 1 86 ? -11.770 -6.245 3.054 1.00 91.19 86 ALA A CA 1
ATOM 686 C C . ALA A 1 86 ? -11.052 -5.615 1.857 1.00 91.19 86 ALA A C 1
ATOM 688 O O . ALA A 1 86 ? -9.992 -6.073 1.428 1.00 91.19 86 ALA A O 1
ATOM 689 N N . LEU A 1 87 ? -11.637 -4.540 1.335 1.00 93.88 87 LEU A N 1
ATOM 690 C CA . LEU A 1 87 ? -11.037 -3.655 0.346 1.00 93.88 87 LEU A CA 1
ATOM 691 C C . LEU A 1 87 ? -10.925 -2.255 0.937 1.00 93.88 87 LEU A C 1
ATOM 693 O O . LEU A 1 87 ? -11.918 -1.700 1.411 1.00 93.88 87 LEU A O 1
ATOM 697 N N . ILE A 1 88 ? -9.750 -1.647 0.835 1.00 94.50 88 ILE A N 1
ATOM 698 C CA . ILE A 1 88 ? -9.545 -0.241 1.172 1.00 94.50 88 ILE A CA 1
ATOM 699 C C . ILE A 1 88 ? -8.955 0.460 -0.045 1.00 94.50 88 ILE A C 1
ATOM 701 O O . ILE A 1 88 ? -7.850 0.147 -0.470 1.00 94.50 88 ILE A O 1
ATOM 705 N N . LEU A 1 89 ? -9.688 1.424 -0.604 1.00 95.88 89 LEU A N 1
ATOM 706 C CA . LEU A 1 89 ? -9.095 2.400 -1.514 1.00 95.88 89 LEU A CA 1
ATOM 707 C C . LEU A 1 89 ? -8.305 3.388 -0.666 1.00 95.88 89 LEU A C 1
ATOM 709 O O . LEU A 1 89 ? -8.891 4.046 0.200 1.00 95.88 89 LEU A O 1
ATOM 713 N N . VAL A 1 90 ? -7.012 3.508 -0.928 1.00 96.56 90 VAL A N 1
ATOM 714 C CA . VAL A 1 90 ? -6.107 4.398 -0.209 1.00 96.56 90 VAL A CA 1
ATOM 715 C C . VAL A 1 90 ? -5.497 5.419 -1.158 1.00 96.56 90 VAL A C 1
ATOM 717 O O . VAL A 1 90 ? -5.229 5.113 -2.317 1.00 96.56 90 VAL A O 1
ATOM 720 N N . SER A 1 91 ? -5.237 6.616 -0.640 1.00 97.06 91 SER A N 1
ATOM 721 C CA . SER A 1 91 ? -4.155 7.447 -1.173 1.00 97.06 91 SER A CA 1
ATOM 722 C C . SER A 1 91 ? -2.899 7.132 -0.372 1.00 97.06 91 SER A C 1
ATOM 724 O O . SER A 1 91 ? -2.997 6.969 0.847 1.00 97.06 91 SER A O 1
ATOM 726 N N . PHE A 1 92 ? -1.745 7.056 -1.023 1.00 95.94 92 PHE A N 1
ATOM 727 C CA . PHE A 1 92 ? -0.476 6.788 -0.356 1.00 95.94 92 PHE A CA 1
ATOM 728 C C . PHE A 1 92 ? 0.634 7.725 -0.834 1.00 95.94 92 PHE A C 1
ATOM 730 O O . PHE A 1 92 ? 0.528 8.342 -1.895 1.00 95.94 92 PHE A O 1
ATOM 737 N N . SER A 1 93 ? 1.693 7.825 -0.039 1.00 95.25 93 SER A N 1
ATOM 738 C CA . SER A 1 93 ? 2.931 8.527 -0.369 1.00 95.25 93 SER A CA 1
ATOM 739 C C . SER A 1 93 ? 4.143 7.755 0.132 1.00 95.25 93 SER A C 1
ATOM 741 O O . SER A 1 93 ? 4.024 6.970 1.075 1.00 95.25 93 SER A O 1
ATOM 743 N N . SER A 1 94 ? 5.304 8.008 -0.466 1.00 93.19 94 SER A N 1
ATOM 744 C CA . SER A 1 94 ? 6.589 7.489 0.004 1.00 93.19 94 SER A CA 1
ATOM 745 C C . SER A 1 94 ? 6.788 7.782 1.498 1.00 93.19 94 SER A C 1
ATOM 747 O O . SER A 1 94 ? 6.504 8.883 1.979 1.00 93.19 94 SER A O 1
ATOM 749 N N . GLY A 1 95 ? 7.236 6.772 2.241 1.00 88.75 95 GLY A N 1
ATOM 750 C CA . GLY A 1 95 ? 7.474 6.842 3.682 1.00 88.75 95 GLY A CA 1
ATOM 751 C C . GLY A 1 95 ? 8.857 7.375 4.055 1.00 88.75 95 GLY A C 1
ATOM 752 O O . GLY A 1 95 ? 9.048 7.859 5.169 1.00 88.75 95 GLY A O 1
ATOM 753 N N . ASP A 1 96 ? 9.810 7.322 3.121 1.00 81.06 96 ASP A N 1
ATOM 754 C CA . ASP A 1 96 ? 11.181 7.794 3.312 1.00 81.06 96 ASP A CA 1
ATOM 755 C C . ASP A 1 96 ? 11.451 9.063 2.477 1.00 81.06 96 ASP A C 1
ATOM 757 O O . ASP A 1 96 ? 11.500 8.988 1.247 1.00 81.06 96 ASP A O 1
ATOM 761 N N . PRO A 1 97 ? 11.648 10.235 3.110 1.00 64.62 97 PRO A N 1
ATOM 762 C CA . PRO A 1 97 ? 11.950 11.482 2.408 1.00 64.62 97 PRO A CA 1
ATOM 763 C C . PRO A 1 97 ? 13.393 11.567 1.880 1.00 64.62 97 PRO A C 1
ATOM 765 O O . PRO A 1 97 ? 13.710 12.505 1.154 1.00 64.62 97 PRO A O 1
ATOM 768 N N . SER A 1 98 ? 14.283 10.643 2.264 1.00 65.12 98 SER A N 1
ATOM 769 C CA . SER A 1 98 ? 15.659 10.570 1.748 1.00 65.12 98 SER A CA 1
ATOM 770 C C . SER A 1 98 ? 15.783 9.755 0.455 1.00 65.12 98 SER A C 1
ATOM 772 O O . SER A 1 98 ? 16.819 9.809 -0.211 1.00 65.12 98 SER A O 1
ATOM 774 N N . SER A 1 99 ? 14.720 9.029 0.103 1.00 69.06 99 SER A N 1
ATOM 775 C CA . SER A 1 99 ? 14.596 8.224 -1.108 1.00 69.06 99 SER A CA 1
ATOM 776 C C . SER A 1 99 ? 13.797 8.969 -2.190 1.00 69.06 99 SER A C 1
ATOM 778 O O . SER A 1 99 ? 13.584 10.182 -2.134 1.00 69.06 99 SER A O 1
ATOM 780 N N . LEU A 1 100 ? 13.360 8.227 -3.204 1.00 79.50 100 LEU A N 1
ATOM 781 C CA . LEU A 1 100 ? 12.422 8.674 -4.218 1.00 79.50 100 LEU A CA 1
ATOM 782 C C . LEU A 1 100 ? 11.108 9.13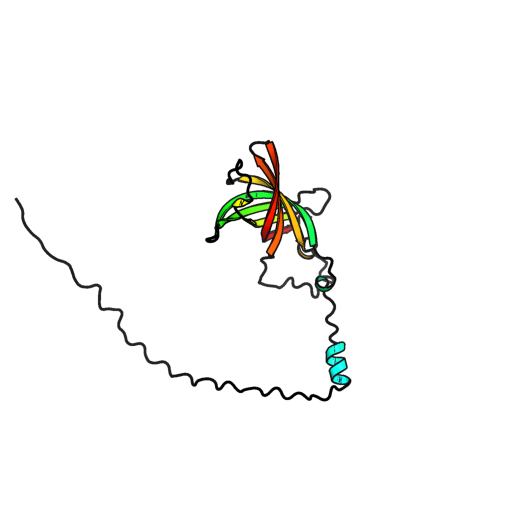6 -3.571 1.00 79.50 100 LEU A C 1
ATOM 784 O O . LEU A 1 100 ? 10.444 8.368 -2.874 1.00 79.50 100 LEU A O 1
ATOM 788 N N . MET A 1 101 ? 10.701 10.373 -3.850 1.00 87.94 101 MET A N 1
ATOM 789 C CA . MET A 1 101 ? 9.399 10.872 -3.42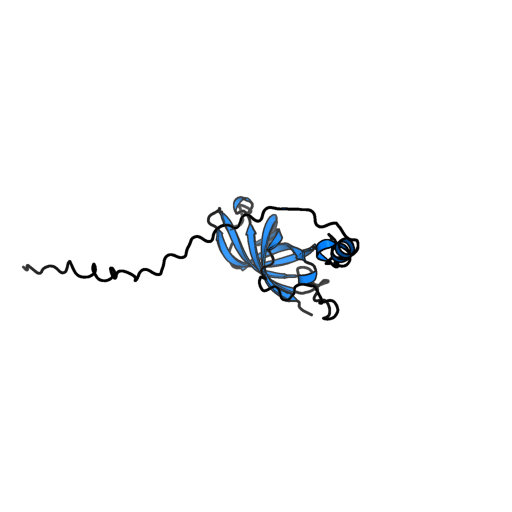4 1.00 87.94 101 MET A CA 1
ATOM 790 C C . MET A 1 101 ? 8.335 10.508 -4.454 1.00 87.94 101 MET A C 1
ATOM 792 O O . MET A 1 101 ? 8.503 10.745 -5.647 1.00 87.94 101 MET A O 1
ATOM 796 N N . TYR A 1 102 ? 7.215 9.959 -4.002 1.00 89.00 102 TYR A N 1
ATOM 797 C CA . TYR A 1 102 ? 6.080 9.656 -4.871 1.00 89.00 102 TYR A CA 1
ATOM 798 C C . TYR A 1 102 ? 4.771 9.661 -4.089 1.00 89.00 102 TYR A C 1
ATOM 800 O O . TYR A 1 102 ? 4.742 9.562 -2.858 1.00 89.00 102 TYR A O 1
ATOM 808 N N . ARG A 1 103 ? 3.665 9.767 -4.821 1.00 92.69 103 ARG A N 1
ATOM 80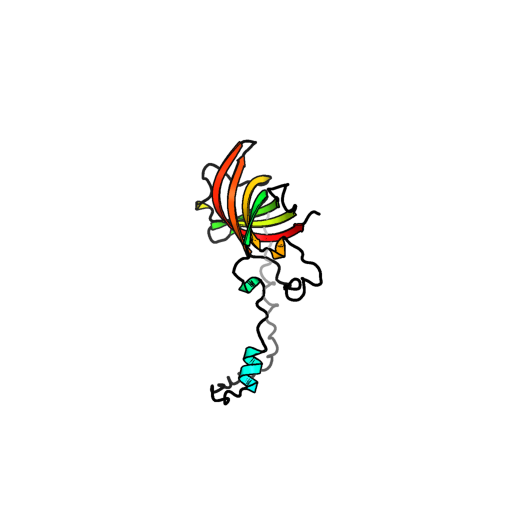9 C CA . ARG A 1 103 ? 2.303 9.637 -4.299 1.00 92.69 103 ARG A CA 1
ATOM 810 C C . ARG A 1 103 ? 1.435 8.864 -5.275 1.00 92.69 103 ARG A C 1
ATOM 812 O O . ARG A 1 103 ? 1.741 8.808 -6.457 1.00 92.69 103 ARG A O 1
ATOM 819 N N . GLY A 1 104 ? 0.343 8.292 -4.797 1.00 92.00 104 GLY A N 1
ATOM 820 C CA . GLY A 1 104 ? -0.546 7.542 -5.669 1.00 92.00 104 GLY A CA 1
ATOM 821 C C . GLY A 1 104 ? -1.826 7.088 -4.998 1.00 92.00 104 GLY A C 1
ATOM 822 O O . GLY A 1 104 ? -2.133 7.444 -3.854 1.00 92.00 104 GLY A O 1
ATOM 823 N N . GLU A 1 105 ? -2.564 6.264 -5.731 1.00 93.69 105 GLU A N 1
ATOM 824 C CA . GLU A 1 105 ? -3.763 5.594 -5.250 1.00 93.69 105 GLU A CA 1
ATOM 825 C C . GLU A 1 105 ? -3.667 4.089 -5.480 1.00 93.69 105 GLU A C 1
ATOM 827 O O . GLU A 1 105 ? -3.175 3.616 -6.507 1.00 93.69 105 GLU A O 1
ATOM 832 N N . ALA A 1 106 ? -4.154 3.316 -4.515 1.00 93.19 106 ALA A N 1
ATOM 833 C CA . ALA A 1 106 ? -4.165 1.864 -4.600 1.00 93.19 106 ALA A CA 1
ATOM 834 C C . ALA A 1 106 ? -5.389 1.275 -3.904 1.00 93.19 106 ALA A C 1
ATOM 836 O O . ALA A 1 106 ? -5.994 1.890 -3.025 1.00 93.19 106 ALA A O 1
ATOM 837 N N . ILE A 1 107 ? -5.749 0.053 -4.285 1.00 94.75 107 ILE A N 1
ATOM 838 C CA . ILE A 1 107 ? -6.689 -0.767 -3.523 1.00 94.75 107 ILE A CA 1
ATOM 839 C C . ILE A 1 107 ? -5.889 -1.796 -2.739 1.00 94.75 107 ILE A C 1
ATOM 841 O O . ILE A 1 107 ? -5.236 -2.653 -3.331 1.00 94.75 107 ILE A O 1
ATOM 845 N N . PHE A 1 108 ? -5.976 -1.729 -1.418 1.00 95.38 108 PHE A N 1
ATOM 846 C CA . PHE A 1 108 ? -5.488 -2.768 -0.524 1.00 95.38 108 PHE A CA 1
ATOM 847 C C . PHE A 1 108 ? -6.587 -3.801 -0.327 1.00 95.38 108 PHE A C 1
ATOM 849 O O . PHE A 1 108 ? -7.728 -3.449 -0.019 1.00 95.38 108 PHE A O 1
ATOM 856 N N . ARG A 1 109 ? -6.247 -5.074 -0.509 1.00 94.56 109 ARG A N 1
ATOM 857 C CA . ARG A 1 109 ? -7.130 -6.205 -0.247 1.00 94.56 109 ARG A CA 1
ATOM 858 C C . ARG A 1 109 ? -6.456 -7.164 0.715 1.00 94.56 109 ARG A C 1
ATOM 860 O O . ARG A 1 109 ? -5.354 -7.633 0.435 1.00 94.56 109 ARG A O 1
ATOM 867 N N . PHE A 1 110 ? -7.149 -7.488 1.797 1.00 93.00 110 PHE A N 1
ATOM 868 C CA . PHE A 1 110 ? -6.642 -8.353 2.858 1.00 93.00 110 PHE A CA 1
ATOM 869 C C . PHE A 1 110 ? -7.774 -9.156 3.515 1.00 93.00 110 PHE A C 1
ATOM 871 O O . PHE A 1 110 ? -8.935 -8.724 3.480 1.00 93.00 110 PHE A O 1
ATOM 878 N N . PRO A 1 111 ? -7.467 -10.313 4.124 1.00 91.69 111 PRO A N 1
ATOM 879 C CA . PRO A 1 111 ? -8.444 -11.077 4.888 1.00 91.69 111 PRO A CA 1
ATOM 880 C C . PRO A 1 111 ? -8.906 -10.276 6.108 1.00 91.69 111 PRO A C 1
ATOM 882 O O . PRO A 1 111 ? -8.098 -9.873 6.940 1.00 91.69 111 PRO A O 1
ATOM 885 N N . LEU A 1 112 ? -10.216 -10.058 6.259 1.00 87.69 112 LEU A N 1
ATOM 886 C CA . LEU A 1 112 ? -10.739 -9.284 7.393 1.00 87.69 112 LEU A CA 1
ATOM 887 C C . LEU A 1 112 ? -10.470 -9.965 8.750 1.00 87.69 112 LEU A C 1
ATOM 889 O O . LEU A 1 112 ? -10.409 -9.285 9.767 1.00 87.69 112 LEU A O 1
ATOM 893 N N . GLY A 1 113 ? -10.296 -11.291 8.768 1.00 89.06 113 GLY A N 1
ATOM 894 C CA . GLY A 1 113 ? -9.975 -12.053 9.980 1.00 89.06 113 GLY A CA 1
ATOM 895 C C . GLY A 1 113 ? -8.577 -11.791 10.547 1.00 89.06 113 GLY A C 1
ATOM 896 O O . GLY A 1 113 ? -8.374 -12.024 11.735 1.00 89.06 113 GLY A O 1
ATOM 897 N N . ASP A 1 114 ? -7.655 -11.277 9.730 1.00 89.88 114 ASP A N 1
ATOM 898 C CA . ASP A 1 114 ? -6.291 -10.939 10.157 1.00 89.88 114 ASP A CA 1
ATOM 899 C C . ASP A 1 114 ? -6.197 -9.491 10.670 1.00 89.88 114 ASP A C 1
ATOM 901 O O . ASP A 1 114 ? -5.174 -9.078 11.216 1.00 89.88 114 ASP A O 1
ATOM 905 N N . TRP A 1 115 ? -7.269 -8.706 10.510 1.00 91.25 115 TRP A N 1
ATOM 906 C CA . TRP A 1 115 ? -7.324 -7.331 10.988 1.00 91.25 115 TRP A CA 1
ATOM 907 C C . TRP A 1 115 ? -7.443 -7.288 12.522 1.00 91.25 115 TRP A C 1
ATOM 909 O O . TRP A 1 115 ? -8.261 -8.024 13.086 1.00 91.25 115 TRP A O 1
ATOM 919 N N . PRO A 1 116 ? -6.701 -6.405 13.221 1.00 90.88 116 PRO A N 1
ATOM 920 C CA . PRO A 1 116 ? -6.780 -6.298 14.676 1.00 90.88 116 PRO A CA 1
ATOM 921 C C . PRO A 1 116 ? -8.207 -6.043 15.174 1.00 90.88 116 PRO A C 1
ATOM 923 O O . PRO A 1 116 ? -8.881 -5.099 14.758 1.00 90.88 116 PRO A O 1
ATOM 926 N N . THR A 1 117 ? -8.679 -6.884 16.095 1.00 89.44 117 THR A N 1
ATOM 927 C CA . THR A 1 117 ? -10.080 -6.877 16.556 1.00 89.44 117 THR A CA 1
ATOM 928 C C . THR A 1 117 ? -10.475 -5.626 17.344 1.00 89.44 117 THR A C 1
ATOM 930 O O . THR A 1 117 ? -11.657 -5.326 17.494 1.00 89.44 117 THR A O 1
ATOM 933 N N . ASP A 1 118 ? -9.496 -4.898 17.871 1.00 88.38 118 ASP A N 1
ATOM 934 C CA . ASP A 1 118 ? -9.642 -3.661 18.639 1.00 88.38 118 ASP A CA 1
ATOM 935 C C . ASP A 1 118 ? -9.607 -2.389 17.765 1.00 88.38 118 ASP A C 1
ATOM 937 O O . ASP A 1 118 ? -9.764 -1.262 18.261 1.00 88.38 118 ASP A O 1
ATOM 941 N N . ILE A 1 119 ? -9.460 -2.567 16.448 1.00 88.19 119 ILE A N 1
ATOM 942 C CA . ILE A 1 119 ? -9.382 -1.501 15.453 1.00 88.19 119 ILE A CA 1
ATOM 943 C C . ILE A 1 119 ? -10.522 -1.677 14.453 1.00 88.19 119 ILE A C 1
ATOM 945 O O . ILE A 1 119 ? -10.595 -2.660 13.727 1.00 88.19 119 ILE A O 1
ATOM 949 N N . THR A 1 120 ? -11.408 -0.688 14.348 1.00 88.19 120 THR A N 1
ATOM 950 C CA . THR A 1 120 ? -12.443 -0.676 13.302 1.00 88.19 120 THR A CA 1
ATOM 951 C C . THR A 1 120 ? -11.947 0.119 12.093 1.00 88.19 120 THR A C 1
ATOM 953 O O . THR A 1 120 ? -11.750 1.329 12.243 1.00 88.19 120 THR A O 1
ATOM 956 N N . PRO A 1 121 ? -11.769 -0.494 10.902 1.00 87.06 121 PRO A N 1
ATOM 957 C CA . PRO A 1 121 ? -11.410 0.236 9.689 1.00 87.06 121 PRO A CA 1
ATOM 958 C C . PRO A 1 121 ? -12.403 1.364 9.420 1.00 87.06 121 PRO A C 1
ATOM 960 O O . PRO A 1 121 ? -13.619 1.158 9.435 1.00 87.06 121 PRO A O 1
ATOM 963 N N . SER A 1 122 ? -11.898 2.563 9.155 1.00 89.69 122 SER A N 1
ATOM 964 C CA . SER A 1 122 ? -12.731 3.744 8.941 1.00 89.69 122 SER A CA 1
ATOM 965 C C . SER A 1 122 ? -12.180 4.613 7.815 1.00 89.69 122 SER A C 1
ATOM 967 O O . SER A 1 122 ? -11.017 4.521 7.419 1.00 89.69 122 SER A O 1
ATOM 969 N N . LYS A 1 123 ? -13.040 5.465 7.251 1.00 90.12 123 LYS A N 1
ATOM 970 C CA . LYS A 1 123 ? -12.596 6.486 6.301 1.00 90.12 123 LYS A CA 1
ATOM 971 C C . LYS A 1 123 ? -11.658 7.464 7.016 1.00 90.12 123 LYS A C 1
ATOM 973 O O . LYS A 1 123 ? -11.930 7.855 8.144 1.00 90.12 123 LYS A O 1
ATOM 978 N N . ASN A 1 124 ? -10.617 7.907 6.318 1.00 92.50 124 ASN A N 1
ATOM 979 C CA . ASN A 1 124 ? -9.538 8.766 6.807 1.00 92.50 124 ASN A CA 1
ATOM 980 C C . ASN A 1 124 ? -8.624 8.122 7.859 1.00 92.50 124 ASN A C 1
ATOM 982 O O . ASN A 1 124 ? -7.726 8.802 8.344 1.00 92.50 124 ASN A O 1
ATOM 986 N N . MET A 1 125 ? -8.805 6.837 8.182 1.00 93.12 125 MET A N 1
ATOM 987 C CA . MET A 1 125 ? -7.783 6.081 8.898 1.00 93.12 125 MET A CA 1
ATOM 988 C C . MET A 1 125 ? -6.485 6.133 8.099 1.00 93.12 125 MET A C 1
ATOM 990 O O . MET A 1 125 ? -6.505 5.933 6.882 1.00 93.12 125 MET A O 1
ATOM 994 N N . SER A 1 126 ? -5.380 6.410 8.772 1.00 95.62 126 SER A N 1
ATOM 995 C CA . SER A 1 126 ? -4.054 6.418 8.171 1.00 95.62 126 SER A CA 1
ATOM 996 C C . SER A 1 126 ? -3.165 5.377 8.824 1.00 95.62 126 SER A C 1
ATOM 998 O O . SER A 1 126 ? -3.484 4.849 9.889 1.00 95.62 126 SER A O 1
ATOM 1000 N N . GLY A 1 127 ? -2.058 5.061 8.172 1.00 95.81 127 GLY A N 1
ATOM 1001 C CA . GLY A 1 127 ? -1.132 4.061 8.667 1.00 95.81 127 GLY A CA 1
ATOM 1002 C C . GLY A 1 127 ? 0.120 3.965 7.823 1.00 95.81 127 GLY A C 1
ATOM 1003 O O . GLY A 1 127 ? 0.354 4.774 6.921 1.00 95.81 127 GLY A O 1
ATOM 1004 N N . GLU A 1 128 ? 0.893 2.937 8.128 1.00 96.19 128 GLU A N 1
ATOM 1005 C CA . GLU A 1 128 ? 2.089 2.556 7.392 1.00 96.19 128 GLU A CA 1
ATOM 1006 C C . GLU A 1 128 ? 1.863 1.207 6.724 1.00 96.19 128 GLU A C 1
ATOM 1008 O O . GLU A 1 128 ? 1.089 0.357 7.188 1.00 96.19 128 GLU A O 1
ATOM 1013 N N . ALA A 1 129 ? 2.511 1.034 5.587 1.00 96.50 129 ALA A N 1
ATOM 1014 C CA . ALA A 1 129 ? 2.589 -0.236 4.906 1.00 96.50 129 ALA A CA 1
ATOM 1015 C C . ALA A 1 129 ? 3.947 -0.373 4.228 1.00 96.50 129 ALA A C 1
ATOM 1017 O O . ALA A 1 129 ? 4.559 0.620 3.851 1.00 96.50 129 ALA A O 1
ATOM 1018 N N . VAL A 1 130 ? 4.383 -1.608 4.023 1.00 94.81 130 VAL A N 1
ATOM 1019 C CA . VAL A 1 130 ? 5.512 -1.941 3.157 1.00 94.81 130 VAL A CA 1
ATOM 1020 C C . VAL A 1 130 ? 4.961 -2.583 1.895 1.00 94.81 130 VAL A C 1
ATOM 1022 O O . VAL A 1 130 ? 4.194 -3.543 1.969 1.00 94.81 130 VAL A O 1
ATOM 1025 N N . ILE A 1 131 ? 5.325 -2.063 0.729 1.00 92.25 131 ILE A N 1
ATOM 1026 C CA . ILE A 1 131 ? 4.865 -2.564 -0.570 1.00 92.25 131 ILE A CA 1
ATOM 1027 C C . ILE A 1 131 ? 6.075 -2.988 -1.393 1.00 92.25 131 ILE A C 1
ATOM 1029 O O . ILE A 1 131 ? 7.075 -2.278 -1.461 1.00 92.25 131 ILE A O 1
ATOM 1033 N N . ALA A 1 132 ? 5.975 -4.150 -2.033 1.00 88.38 132 ALA A N 1
ATOM 1034 C CA . ALA A 1 132 ? 6.961 -4.614 -2.995 1.00 88.38 132 ALA A CA 1
ATOM 1035 C C . ALA A 1 132 ? 6.693 -3.961 -4.356 1.00 88.38 132 ALA A C 1
ATOM 1037 O O . ALA A 1 132 ? 5.880 -4.455 -5.143 1.00 88.38 132 ALA A O 1
ATOM 1038 N N . PHE A 1 133 ? 7.362 -2.842 -4.625 1.00 84.88 133 PHE A N 1
ATOM 1039 C CA . PHE A 1 133 ? 7.271 -2.160 -5.908 1.00 84.88 133 PHE A CA 1
ATOM 1040 C C . PHE A 1 133 ? 8.232 -2.767 -6.926 1.00 84.88 133 PHE A C 1
ATOM 1042 O O . PHE A 1 133 ? 9.395 -3.006 -6.603 1.00 84.88 133 PHE A O 1
ATOM 1049 N N . PRO A 1 134 ? 7.785 -2.983 -8.166 1.00 77.69 134 PRO A N 1
ATOM 1050 C CA . PRO A 1 134 ? 8.683 -3.277 -9.263 1.00 77.69 134 PRO A CA 1
ATOM 1051 C C . PRO A 1 134 ? 9.533 -2.029 -9.585 1.00 77.69 134 PRO A C 1
ATOM 1053 O O . PRO A 1 134 ? 9.030 -0.908 -9.529 1.00 77.69 134 PRO A O 1
ATOM 1056 N N . GLN A 1 135 ? 10.826 -2.186 -9.875 1.00 74.69 135 GLN A N 1
ATOM 1057 C CA . GLN A 1 135 ? 11.724 -1.028 -10.033 1.00 74.69 135 GLN A CA 1
ATOM 1058 C C . GLN A 1 135 ? 11.367 -0.100 -11.216 1.00 74.69 135 GLN A C 1
ATOM 1060 O O . GLN A 1 135 ? 11.622 1.092 -11.116 1.00 74.69 135 GLN A O 1
ATOM 1065 N N . ASP A 1 136 ? 10.749 -0.585 -12.297 1.00 68.69 136 ASP A N 1
ATOM 1066 C CA . ASP A 1 136 ? 10.298 0.206 -13.468 1.00 68.69 136 ASP A CA 1
ATOM 1067 C C . ASP A 1 136 ? 9.149 1.146 -13.130 1.00 68.69 136 ASP A C 1
ATOM 1069 O O . ASP A 1 136 ? 8.941 2.144 -13.812 1.00 68.69 136 ASP A O 1
ATOM 1073 N N . VAL A 1 137 ? 8.401 0.824 -12.079 1.00 73.19 137 VAL A N 1
ATOM 1074 C CA . VAL A 1 137 ? 7.322 1.663 -11.570 1.00 73.19 137 VAL A CA 1
ATOM 1075 C C . VAL A 1 137 ? 7.880 2.891 -10.865 1.00 73.19 137 VAL A C 1
ATOM 1077 O O . VAL A 1 137 ? 7.305 3.970 -10.959 1.00 73.19 137 VAL A O 1
ATOM 1080 N N . LEU A 1 138 ? 8.986 2.724 -10.139 1.00 73.69 138 LEU A N 1
ATOM 1081 C CA . LEU A 1 138 ? 9.592 3.789 -9.341 1.00 73.69 138 LEU A CA 1
ATOM 1082 C C . LEU A 1 138 ? 10.632 4.581 -10.136 1.00 73.69 138 LEU A C 1
ATOM 1084 O O . LEU A 1 138 ? 10.728 5.799 -10.011 1.00 73.69 138 LEU A O 1
ATOM 1088 N N . TYR A 1 139 ? 11.409 3.908 -10.974 1.00 68.69 139 TYR A N 1
ATOM 1089 C CA . TYR A 1 139 ? 12.443 4.532 -11.780 1.00 68.69 139 TYR A CA 1
ATOM 1090 C C . TYR A 1 139 ? 11.948 4.681 -13.211 1.00 68.69 139 TYR A C 1
ATOM 1092 O O . TYR A 1 139 ? 11.862 3.687 -13.923 1.00 68.69 139 TYR A O 1
ATOM 1100 N N . CYS A 1 140 ? 11.695 5.919 -13.649 1.00 56.84 140 CYS A N 1
ATOM 1101 C CA . CYS A 1 140 ? 11.558 6.240 -15.069 1.00 56.84 140 CYS A CA 1
ATOM 1102 C C . CYS A 1 140 ? 12.960 6.240 -15.698 1.00 56.84 140 CYS A C 1
ATOM 1104 O O . CYS A 1 140 ? 13.739 7.167 -15.444 1.00 56.84 140 CYS A O 1
ATOM 1106 N N . PRO A 1 141 ? 13.334 5.214 -16.475 1.00 53.72 141 PRO A N 1
ATOM 1107 C CA . PRO A 1 141 ? 14.603 5.232 -17.181 1.00 53.72 141 PRO A CA 1
ATOM 1108 C C . PRO A 1 141 ? 14.537 6.260 -18.322 1.00 53.72 141 PRO A C 1
ATOM 1110 O O . PRO A 1 141 ? 13.469 6.700 -18.713 1.00 53.72 141 PRO A O 1
ATOM 1113 N N . SER A 1 142 ? 15.677 6.699 -18.854 1.00 52.59 142 SER A N 1
ATOM 1114 C CA . SER A 1 142 ? 15.670 7.596 -20.025 1.00 52.59 142 SER A CA 1
ATOM 1115 C C . SER A 1 142 ? 15.056 6.915 -21.265 1.00 52.59 142 SER A C 1
ATOM 1117 O O . SER A 1 142 ? 15.155 5.697 -21.371 1.00 52.59 142 SER A O 1
ATOM 1119 N N . PRO A 1 143 ? 14.565 7.649 -22.284 1.00 50.22 143 PRO A N 1
ATOM 1120 C CA . PRO A 1 143 ? 13.997 7.052 -23.505 1.00 50.22 143 PRO A CA 1
ATOM 1121 C C . PRO A 1 143 ? 14.897 6.034 -24.225 1.00 50.22 143 PRO A C 1
ATOM 1123 O O . PRO A 1 143 ? 14.428 5.077 -24.832 1.00 50.22 143 PRO A O 1
ATOM 1126 N N . SER A 1 144 ? 16.221 6.193 -24.135 1.00 56.75 144 SER A N 1
ATOM 1127 C CA . SER A 1 144 ? 17.193 5.217 -24.658 1.00 56.75 144 SER A CA 1
ATOM 1128 C C . SER A 1 144 ? 17.304 3.936 -23.826 1.00 56.75 144 SER A C 1
ATOM 1130 O O . SER A 1 144 ? 17.756 2.913 -24.326 1.00 56.75 144 SER A O 1
ATOM 1132 N N . GLN A 1 145 ? 16.934 4.011 -22.553 1.00 49.91 145 GLN A N 1
ATOM 1133 C CA . GLN A 1 145 ? 16.845 2.899 -21.613 1.00 49.91 145 GLN A CA 1
ATOM 1134 C C . GLN A 1 145 ? 15.417 2.312 -21.560 1.00 49.91 145 GLN A C 1
ATOM 1136 O O . GLN A 1 145 ? 15.245 1.240 -20.995 1.00 49.91 145 GLN A O 1
ATOM 1141 N N . GLU A 1 146 ? 14.423 2.986 -22.159 1.00 50.59 146 GLU A N 1
ATOM 1142 C CA . GLU A 1 146 ? 13.001 2.595 -22.226 1.00 50.59 146 GLU A CA 1
ATOM 1143 C C . GLU A 1 146 ? 12.663 1.585 -23.339 1.00 50.59 146 GLU A C 1
ATOM 1145 O O . GLU A 1 146 ? 11.588 0.974 -23.321 1.00 50.59 146 GLU A O 1
ATOM 1150 N N . ILE A 1 147 ? 13.564 1.369 -24.305 1.00 44.22 147 ILE A N 1
ATOM 1151 C CA . ILE A 1 147 ? 13.336 0.421 -25.404 1.00 44.22 147 ILE A CA 1
ATOM 1152 C C . ILE A 1 147 ? 13.205 -0.996 -24.823 1.00 44.22 147 ILE A C 1
ATOM 1154 O O . ILE A 1 147 ? 14.159 -1.545 -24.281 1.00 44.22 147 ILE A O 1
ATOM 1158 N N . GLY A 1 148 ? 12.008 -1.582 -24.938 1.00 46.38 148 GLY A N 1
ATOM 1159 C CA . GLY A 1 148 ? 11.703 -2.935 -24.457 1.00 46.38 148 GLY A CA 1
ATOM 1160 C C . GLY A 1 148 ? 11.103 -3.025 -23.046 1.00 46.38 148 GLY A C 1
ATOM 1161 O O . GLY A 1 148 ? 10.942 -4.133 -22.538 1.00 46.38 148 GLY A O 1
ATOM 1162 N N . LEU A 1 149 ? 10.744 -1.903 -22.401 1.00 46.09 149 LEU A N 1
ATOM 1163 C CA . LEU A 1 149 ? 10.245 -1.910 -21.012 1.00 46.09 149 LEU A CA 1
ATOM 1164 C C . LEU A 1 149 ? 8.721 -2.040 -20.841 1.00 46.09 149 LEU A C 1
ATOM 1166 O O . LEU A 1 149 ? 8.247 -2.086 -19.710 1.00 46.09 149 LEU A O 1
ATOM 1170 N N . GLY A 1 150 ? 7.940 -2.118 -21.922 1.00 47.66 150 GLY A N 1
ATOM 1171 C CA . GLY A 1 150 ? 6.497 -2.377 -21.824 1.00 47.66 150 GLY A CA 1
ATOM 1172 C C . GLY A 1 150 ? 5.657 -1.223 -21.258 1.00 47.66 150 GLY A C 1
ATOM 1173 O O . GLY A 1 150 ? 4.548 -1.466 -20.793 1.00 47.66 150 GLY A O 1
ATOM 1174 N N . GLN A 1 151 ? 6.143 0.024 -21.321 1.00 42.38 151 GLN A N 1
ATOM 1175 C CA . GLN A 1 151 ? 5.381 1.207 -20.882 1.00 42.38 151 GLN A CA 1
ATOM 1176 C C . GLN A 1 151 ? 4.128 1.504 -21.728 1.00 42.38 151 GLN A C 1
ATOM 1178 O O . GLN A 1 151 ? 3.274 2.274 -21.300 1.00 42.38 151 GLN A O 1
ATOM 1183 N N . ASP A 1 152 ? 3.971 0.835 -22.871 1.00 45.97 152 ASP A N 1
ATOM 1184 C CA . ASP A 1 152 ? 2.758 0.888 -23.689 1.00 45.97 152 ASP A CA 1
ATOM 1185 C C . ASP A 1 152 ? 1.732 -0.208 -23.332 1.00 45.97 152 ASP A C 1
ATOM 1187 O O . ASP A 1 152 ? 0.794 -0.409 -24.101 1.00 45.97 152 ASP A O 1
ATOM 1191 N N . ASP A 1 153 ? 1.877 -0.950 -22.218 1.00 46.06 153 ASP A N 1
ATOM 1192 C CA . ASP A 1 153 ? 0.891 -1.978 -21.842 1.00 46.06 153 ASP A CA 1
ATOM 1193 C C . ASP A 1 153 ? -0.427 -1.323 -21.371 1.00 46.06 153 ASP A C 1
ATOM 1195 O O . ASP A 1 153 ? -0.489 -0.746 -20.278 1.00 46.06 153 ASP A O 1
ATOM 1199 N N . PRO A 1 154 ? -1.523 -1.428 -22.150 1.00 44.50 154 PRO A N 1
ATOM 1200 C CA . PRO A 1 154 ? -2.812 -0.837 -21.796 1.00 44.50 154 PRO A CA 1
ATOM 1201 C C . PRO A 1 154 ? -3.480 -1.509 -20.580 1.00 44.50 154 PRO A C 1
ATOM 1203 O O . PRO A 1 154 ? -4.539 -1.055 -20.142 1.00 44.50 154 PRO A O 1
ATOM 1206 N N . ASN A 1 155 ? -2.898 -2.574 -20.016 1.00 46.50 155 ASN A N 1
ATOM 1207 C CA . ASN A 1 155 ? -3.408 -3.300 -18.851 1.00 46.50 155 ASN A CA 1
ATOM 1208 C C . ASN A 1 155 ? -2.735 -2.871 -17.534 1.00 46.50 155 ASN A C 1
ATOM 1210 O O . ASN A 1 155 ? -2.451 -3.712 -16.683 1.00 46.50 155 ASN A O 1
ATOM 1214 N N . PHE A 1 156 ? -2.517 -1.569 -17.340 1.00 48.78 156 PHE A N 1
ATOM 1215 C CA . PHE A 1 156 ? -1.920 -0.969 -16.139 1.00 48.78 156 PHE A CA 1
ATOM 1216 C C . PHE A 1 156 ? -2.875 -0.968 -14.915 1.00 48.78 156 PHE A C 1
ATOM 1218 O O . PHE A 1 156 ? -3.323 0.081 -14.451 1.00 48.78 156 PHE A O 1
ATOM 1225 N N . PRO A 1 157 ? -3.284 -2.134 -14.385 1.00 52.69 157 PRO A N 1
ATOM 1226 C CA . PRO A 1 157 ? -3.194 -2.279 -12.931 1.00 52.69 157 PRO A CA 1
ATOM 1227 C C . PRO A 1 157 ? -2.122 -3.292 -12.538 1.00 52.69 157 PRO A C 1
ATOM 1229 O O . PRO A 1 157 ? -2.304 -4.503 -12.668 1.00 52.69 157 PRO A O 1
ATOM 1232 N N . LEU A 1 158 ? -1.029 -2.794 -11.963 1.00 68.81 158 LEU A N 1
ATOM 1233 C CA . LEU A 1 158 ? -0.027 -3.653 -11.349 1.00 68.81 158 LEU A CA 1
ATOM 1234 C C . LEU A 1 158 ? -0.588 -4.233 -10.049 1.00 68.81 158 LEU A C 1
ATOM 1236 O O . LEU A 1 158 ? -0.898 -3.512 -9.096 1.00 68.81 158 LEU A O 1
ATOM 1240 N N . PHE A 1 159 ? -0.751 -5.554 -10.043 1.00 77.88 159 PHE A N 1
ATOM 1241 C CA . PHE A 1 159 ? -1.044 -6.326 -8.846 1.00 77.88 159 PHE A CA 1
ATOM 1242 C C . PHE A 1 159 ? 0.273 -6.598 -8.119 1.00 77.88 159 PHE A C 1
ATOM 1244 O O . PHE A 1 159 ? 1.119 -7.347 -8.602 1.00 77.88 159 PHE A O 1
ATOM 1251 N N . LEU A 1 160 ? 0.439 -5.958 -6.970 1.00 83.88 160 LEU A N 1
ATOM 1252 C CA . LEU A 1 160 ? 1.594 -6.046 -6.090 1.00 83.88 160 LEU A CA 1
ATOM 1253 C C . LEU A 1 160 ? 1.216 -6.774 -4.797 1.00 83.88 160 LEU A C 1
ATOM 1255 O O . LEU A 1 160 ? 0.045 -7.042 -4.509 1.00 83.88 160 LEU A O 1
ATOM 1259 N N . THR A 1 161 ? 2.228 -7.064 -3.991 1.00 88.12 161 THR A N 1
ATOM 1260 C CA . THR A 1 161 ? 2.063 -7.576 -2.630 1.00 88.12 161 THR A CA 1
ATOM 1261 C C . THR A 1 161 ? 2.623 -6.570 -1.638 1.00 88.12 161 THR A C 1
ATOM 1263 O O . THR A 1 161 ? 3.547 -5.816 -1.950 1.00 88.12 161 THR A O 1
ATOM 1266 N N . GLY A 1 162 ? 2.079 -6.565 -0.431 1.00 91.69 162 GLY A N 1
ATOM 1267 C CA . GLY A 1 162 ? 2.573 -5.728 0.648 1.00 91.69 162 GLY A CA 1
ATOM 1268 C C . GLY A 1 162 ? 2.126 -6.223 2.010 1.00 91.69 162 GLY A C 1
ATOM 1269 O O . GLY A 1 162 ? 1.500 -7.277 2.142 1.00 91.69 162 GLY A O 1
ATOM 1270 N N . GLN A 1 163 ? 2.453 -5.440 3.023 1.00 95.44 163 GLN A N 1
ATOM 1271 C CA . GLN A 1 163 ? 2.074 -5.661 4.405 1.00 95.44 163 GLN A CA 1
ATOM 1272 C C . GLN A 1 163 ? 1.646 -4.334 5.014 1.00 95.44 163 GLN A C 1
ATOM 1274 O O . GLN A 1 163 ? 2.340 -3.334 4.860 1.00 95.44 163 GLN A O 1
ATOM 1279 N N . ILE A 1 164 ? 0.513 -4.314 5.705 1.00 94.94 164 ILE A N 1
ATOM 1280 C CA . ILE A 1 164 ? 0.177 -3.208 6.604 1.00 94.94 164 ILE A CA 1
ATOM 1281 C C . ILE A 1 164 ? 0.999 -3.422 7.872 1.00 94.94 164 ILE A C 1
ATOM 1283 O O . ILE A 1 164 ? 0.975 -4.527 8.411 1.00 94.94 164 ILE A O 1
ATOM 1287 N N . THR A 1 165 ? 1.741 -2.396 8.291 1.00 95.06 165 THR A N 1
ATOM 1288 C CA . THR A 1 165 ? 2.660 -2.441 9.446 1.00 95.06 165 THR A CA 1
ATOM 1289 C C . THR A 1 165 ? 2.125 -1.676 10.655 1.00 95.06 165 THR A C 1
ATOM 1291 O O . THR A 1 165 ? 2.615 -1.826 11.776 1.00 95.06 165 THR A O 1
ATOM 1294 N N . GLY A 1 166 ? 1.082 -0.874 10.453 1.00 92.81 166 GLY A N 1
ATOM 1295 C CA . GLY A 1 166 ? 0.295 -0.322 11.539 1.00 92.81 166 GLY A CA 1
ATOM 1296 C C . GLY A 1 166 ? -0.666 0.765 11.095 1.00 92.81 166 GLY A C 1
ATOM 1297 O O . GLY A 1 166 ? -0.721 1.153 9.924 1.00 92.81 166 GLY A O 1
ATOM 1298 N N . VAL A 1 167 ? -1.442 1.248 12.057 1.00 94.62 167 VAL A N 1
ATOM 1299 C CA . VAL A 1 167 ? -2.442 2.299 11.859 1.00 94.62 167 VAL A CA 1
ATOM 1300 C C . VAL A 1 167 ? -2.304 3.376 12.917 1.00 94.62 167 VAL A C 1
ATOM 1302 O O . VAL A 1 167 ? -2.023 3.103 14.082 1.00 94.62 167 VAL A O 1
ATOM 1305 N N . ASN A 1 168 ? -2.569 4.609 12.514 1.00 91.44 168 ASN A N 1
ATOM 1306 C CA . ASN A 1 168 ? -2.719 5.732 13.413 1.00 91.44 168 ASN A CA 1
ATOM 1307 C C . ASN A 1 168 ? -4.182 5.828 13.864 1.00 91.44 168 ASN A C 1
ATOM 1309 O O . ASN A 1 168 ? -5.092 6.067 13.062 1.00 91.44 168 ASN A O 1
ATOM 1313 N N . LYS A 1 169 ? -4.398 5.655 15.166 1.00 82.31 169 LYS A N 1
ATOM 1314 C CA . LYS A 1 169 ? -5.685 5.821 15.831 1.00 82.31 169 LYS A CA 1
ATOM 1315 C C . LYS A 1 169 ? -5.613 7.056 16.719 1.00 82.31 169 LYS A C 1
ATOM 1317 O O . LYS A 1 169 ? -5.034 7.013 17.794 1.00 82.31 169 LYS A O 1
ATOM 1322 N N . GLU A 1 170 ? -6.224 8.151 16.272 1.00 77.69 170 GLU A N 1
ATOM 1323 C CA . GLU A 1 170 ? -6.377 9.378 17.078 1.00 77.69 170 GLU A CA 1
ATOM 1324 C C . GLU A 1 170 ? -5.050 9.964 17.610 1.00 77.69 170 GLU A C 1
ATOM 1326 O O . GLU A 1 170 ? -5.040 10.675 18.610 1.00 77.69 170 GLU A O 1
ATOM 1331 N N . GLY A 1 171 ? -3.932 9.712 16.921 1.00 78.69 171 GLY A N 1
ATOM 1332 C CA . GLY A 1 171 ? -2.594 10.150 17.329 1.00 78.69 171 GLY A CA 1
ATOM 1333 C C . GLY A 1 171 ? -1.715 9.035 17.895 1.00 78.69 171 GLY A C 1
ATOM 1334 O O . GLY A 1 171 ? -0.498 9.209 17.919 1.00 78.69 171 GLY A O 1
ATOM 1335 N N . ASP A 1 172 ? -2.292 7.888 18.257 1.00 86.38 172 ASP A N 1
ATOM 1336 C CA . ASP A 1 172 ? -1.553 6.724 18.744 1.00 86.38 172 ASP A CA 1
ATOM 1337 C C . ASP A 1 172 ? -1.344 5.707 17.621 1.00 86.38 172 ASP A C 1
ATOM 1339 O O . ASP A 1 172 ? -2.295 5.203 17.014 1.00 86.38 172 ASP A O 1
ATOM 1343 N N . PHE A 1 173 ? -0.081 5.389 17.339 1.00 90.69 173 PHE A N 1
ATOM 1344 C CA . PHE A 1 173 ? 0.263 4.397 16.329 1.00 90.69 173 PHE A CA 1
ATOM 1345 C C . PHE A 1 173 ? 0.240 2.988 16.922 1.00 90.69 173 PHE A C 1
ATOM 1347 O O . PHE A 1 173 ? 0.937 2.693 17.894 1.00 90.69 173 PHE A O 1
ATOM 1354 N N . GLN A 1 174 ? -0.563 2.112 16.326 1.00 91.56 174 GLN A N 1
ATOM 1355 C CA . GLN A 1 174 ? -0.658 0.707 16.698 1.00 91.56 174 GLN A CA 1
ATOM 1356 C C . GLN A 1 174 ? 0.002 -0.139 15.617 1.00 91.56 174 GLN A C 1
ATOM 1358 O O . GLN A 1 174 ? -0.465 -0.168 14.478 1.00 91.56 174 GLN A O 1
ATOM 1363 N N . TYR A 1 175 ? 1.088 -0.815 15.985 1.00 92.81 175 TYR A N 1
ATOM 1364 C CA . TYR A 1 175 ? 1.865 -1.654 15.079 1.00 92.81 175 TYR A CA 1
ATOM 1365 C C . TYR A 1 175 ? 1.328 -3.083 15.053 1.00 92.81 175 TYR A C 1
ATOM 1367 O O . TYR A 1 175 ? 1.083 -3.691 16.097 1.00 92.81 175 TYR A O 1
ATOM 1375 N N . PHE A 1 176 ? 1.175 -3.619 13.851 1.00 92.94 176 PHE A N 1
ATOM 1376 C CA . PHE A 1 176 ? 0.817 -5.007 13.581 1.00 92.94 176 PHE A CA 1
ATOM 1377 C C . PHE A 1 176 ? 1.232 -5.338 12.153 1.00 92.94 176 PHE A C 1
ATOM 1379 O O . PHE A 1 176 ? 1.328 -4.441 11.327 1.00 92.94 176 PHE A O 1
ATOM 1386 N N . GLU A 1 177 ? 1.440 -6.612 11.844 1.00 93.00 177 GLU A N 1
ATOM 1387 C CA . GLU A 1 177 ? 1.807 -7.037 10.496 1.00 93.00 177 GLU A CA 1
ATOM 1388 C C . GLU A 1 177 ? 0.685 -7.865 9.887 1.00 93.00 177 GLU A C 1
ATOM 1390 O O . GLU A 1 177 ? 0.273 -8.885 10.441 1.00 93.00 177 GLU A O 1
ATOM 1395 N N . MET A 1 178 ? 0.191 -7.430 8.731 1.00 94.50 178 MET A N 1
ATOM 1396 C CA . MET A 1 178 ? -0.848 -8.144 7.997 1.00 94.50 178 MET A CA 1
ATOM 1397 C C . MET A 1 178 ? -0.564 -8.092 6.502 1.00 94.50 178 MET A C 1
ATOM 1399 O O . MET A 1 178 ? -0.427 -7.015 5.921 1.00 94.50 178 MET A O 1
ATOM 1403 N N . GLY A 1 179 ? -0.509 -9.264 5.870 1.00 93.38 179 GLY A N 1
ATOM 1404 C CA . GLY A 1 179 ? -0.324 -9.380 4.429 1.00 93.38 179 GLY A CA 1
ATOM 1405 C C . GLY A 1 179 ? -1.496 -8.789 3.647 1.00 93.38 179 GLY A C 1
ATOM 1406 O O . GLY A 1 179 ? -2.660 -8.932 4.017 1.00 93.38 179 GLY A O 1
ATOM 1407 N N . MET A 1 180 ? -1.185 -8.146 2.527 1.00 94.31 180 MET A N 1
ATOM 1408 C CA . MET A 1 180 ? -2.181 -7.607 1.614 1.00 94.31 180 MET A CA 1
ATOM 1409 C C . MET A 1 180 ? -1.754 -7.780 0.160 1.00 94.31 180 MET A C 1
ATOM 1411 O O . MET A 1 180 ? -0.575 -7.722 -0.187 1.00 94.31 180 MET A O 1
ATOM 1415 N N . SER A 1 181 ? -2.749 -7.927 -0.707 1.00 92.81 181 SER A N 1
ATOM 1416 C CA . SER A 1 181 ? -2.576 -7.660 -2.132 1.00 92.81 181 SER A CA 1
ATOM 1417 C C . SER A 1 181 ? -2.864 -6.189 -2.400 1.00 92.81 181 SER A C 1
ATOM 1419 O O . SER A 1 181 ? -3.771 -5.596 -1.809 1.00 92.81 181 SER A O 1
ATOM 1421 N N . VAL A 1 182 ? -2.079 -5.596 -3.286 1.00 90.19 182 VAL A N 1
ATOM 1422 C CA . VAL A 1 182 ? -2.149 -4.182 -3.630 1.00 90.19 182 VAL A CA 1
ATOM 1423 C C . VAL A 1 182 ? -2.444 -4.088 -5.113 1.00 90.19 182 VAL A C 1
ATOM 1425 O O . VAL A 1 182 ? -1.728 -4.648 -5.929 1.00 90.19 182 VAL A O 1
ATOM 1428 N N . GLN A 1 183 ? -3.497 -3.378 -5.481 1.00 90.12 183 GLN A N 1
ATOM 1429 C CA . GLN A 1 183 ? -3.763 -3.047 -6.872 1.00 90.12 183 GLN A CA 1
ATOM 1430 C C . GLN A 1 183 ? -3.487 -1.564 -7.075 1.00 90.12 183 GLN A C 1
ATOM 1432 O O . GLN A 1 183 ? -4.281 -0.728 -6.632 1.00 90.12 183 GLN A O 1
ATOM 1437 N N . LEU A 1 184 ? -2.374 -1.251 -7.735 1.00 86.62 184 LEU A N 1
ATOM 1438 C CA . LEU A 1 184 ? -2.012 0.125 -8.054 1.00 86.62 184 LEU A CA 1
ATOM 1439 C C . LEU A 1 184 ? -3.036 0.712 -9.036 1.00 86.62 184 LEU A C 1
ATOM 1441 O O . LEU A 1 184 ? -3.445 0.049 -9.993 1.00 86.62 184 LEU A O 1
ATOM 1445 N N . ARG A 1 185 ? -3.500 1.930 -8.756 1.00 85.69 185 ARG A N 1
ATOM 1446 C CA . ARG A 1 185 ? -4.451 2.675 -9.596 1.00 85.69 185 ARG A CA 1
ATOM 1447 C C . ARG A 1 185 ? -3.804 3.875 -10.252 1.00 85.69 185 ARG A 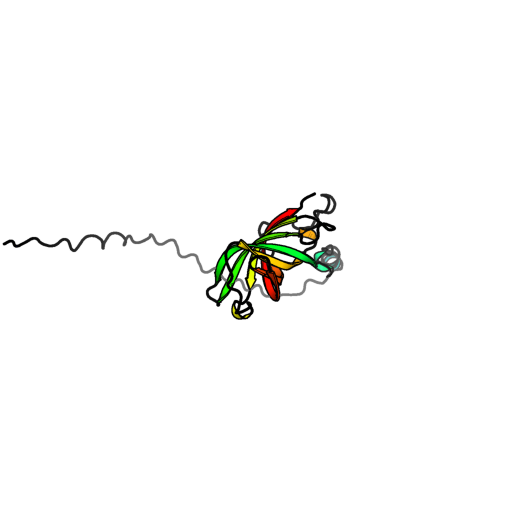C 1
ATOM 1449 O O . ARG A 1 185 ? -4.126 4.163 -11.397 1.00 85.69 185 ARG A O 1
ATOM 1456 N N . ASP A 1 186 ? -2.923 4.533 -9.517 1.00 84.56 186 ASP A N 1
ATOM 1457 C CA . ASP A 1 186 ? -2.191 5.701 -9.972 1.00 84.56 186 ASP A CA 1
ATOM 1458 C C . ASP A 1 186 ? -0.880 5.823 -9.191 1.00 84.56 186 ASP A C 1
ATOM 1460 O O . ASP A 1 186 ? -0.808 5.393 -8.031 1.00 84.56 186 ASP A O 1
ATOM 1464 N N . LEU A 1 187 ? 0.134 6.404 -9.824 1.00 85.44 187 LEU A N 1
ATOM 1465 C CA . LEU A 1 187 ? 1.420 6.720 -9.219 1.00 85.44 187 LEU A CA 1
ATOM 1466 C C . LEU A 1 187 ? 2.062 7.909 -9.937 1.00 85.44 187 LEU A C 1
ATOM 1468 O O . LEU A 1 187 ? 2.261 7.897 -11.148 1.00 85.44 187 LEU A O 1
ATOM 1472 N N . GLU A 1 188 ? 2.463 8.896 -9.151 1.00 84.12 188 GLU A N 1
ATOM 1473 C CA . GLU A 1 188 ? 3.188 10.079 -9.584 1.00 84.12 188 GLU A CA 1
ATOM 1474 C C . GLU A 1 188 ? 4.501 10.172 -8.804 1.00 84.12 188 GLU A C 1
ATOM 1476 O O . GLU A 1 188 ? 4.503 10.284 -7.573 1.00 84.12 188 GLU A O 1
ATOM 1481 N N . VAL A 1 189 ? 5.619 10.147 -9.528 1.00 83.06 189 VAL A N 1
ATOM 1482 C CA . VAL A 1 189 ? 6.955 10.408 -8.983 1.00 83.06 189 VAL A CA 1
ATOM 1483 C C . VAL A 1 189 ? 7.173 11.920 -8.888 1.00 83.06 189 VAL A C 1
ATOM 1485 O O . VAL A 1 189 ? 6.961 12.650 -9.855 1.00 83.06 189 VAL A O 1
ATOM 1488 N N . ILE A 1 190 ? 7.595 12.389 -7.715 1.00 80.69 190 ILE A N 1
ATOM 1489 C CA . ILE A 1 190 ? 7.826 13.799 -7.395 1.00 80.69 190 ILE A CA 1
ATOM 1490 C C . ILE A 1 190 ? 9.337 14.058 -7.468 1.00 80.69 190 ILE A C 1
ATOM 1492 O O . ILE A 1 190 ? 10.090 13.557 -6.632 1.00 80.69 190 ILE A O 1
ATOM 1496 N N . LEU A 1 191 ? 9.761 14.824 -8.479 1.00 67.50 191 LEU A N 1
ATOM 1497 C CA . LEU A 1 191 ? 11.154 15.237 -8.712 1.00 67.50 191 LEU A CA 1
ATOM 1498 C C . LEU A 1 191 ? 11.480 16.589 -8.066 1.00 67.50 191 LEU A C 1
ATOM 1500 O O . LEU A 1 191 ? 10.594 17.476 -8.069 1.00 67.50 191 LEU A O 1
#

pLDDT: mean 71.19, std 20.65, range [37.66, 97.06]

Sequence (191 aa):
MSKYIFLILGSVLLLNFMPRPNTAVSEPMALTTIQDTVPVKVTEKLIRQLTDDLNEKTWRDSGYYFQLETVFWTARRLGVVPGGDALILVSFSSGDPSSLMYRGEAIFRFPLGDWPTDITPSKNMSGEAVIAFPQDVLYCPSPSQEIGLGQDDPNFPLFLTGQITGVNKEGDFQYFEMGMSVQLRDLEVIL

Foldseek 3Di:
DDDDDDDDDDDDPDDPPDDDPDDDDDDPPPPPPPDPDDDPPCDVVNVCVVVVPPVVCDVVNVPDWWDKFKKKWFFADWDADPVQKIKTWIWIWGPDPVDWTKIFIKIKTFHPVQDDPVDDDDGGKMAMKIWTDTVVQRDVDPPVVCVPVCPVPPPPFDWTKIWTQWIDDPNDTDGDTGIIIMTTDTMDTDD

Secondary structure (DSSP, 8-state):
----------SSSSSS-PPPP----------------------HHHHHHHHHS-----GGGGS--EEEEEEEEEEEEEEE-TTSEEEEEEEEEES-TTS-EEEEEEEEEEEGGGS-TT----TT-EEEEEEEEEHHHH----TTT-TTS-TT-S----EEEEEEEEEEETTEEEEEEEEEEEEEEEEEEE-